Protein AF-A0A8C0U8F4-F1 (afdb_monomer)

InterPro domains:
  IPR001853 DSBA-like thioredoxin domain [PF01323] (27-187)
  IPR036249 Thioredoxin-like superfamily [SSF52833] (26-195)
  IPR051924 Glutathione S-transferase Kappa/NadH [PTHR42943] (27-196)

Solvent-accessible surface area (backbone atoms only — not comparable to full-atom values): 11577 Å² total; per-residue (Å²): 139,80,85,68,45,72,71,76,68,82,66,32,40,78,76,86,69,70,80,40,59,52,50,75,63,57,47,58,71,60,34,20,65,76,64,70,48,71,68,67,54,79,43,64,73,49,32,59,48,49,59,57,46,47,55,52,49,20,63,65,50,70,43,96,65,79,75,52,73,67,43,52,55,49,55,77,67,41,65,73,62,52,54,55,50,53,22,33,52,45,28,31,42,77,74,47,35,91,38,28,35,47,30,51,50,37,46,59,73,25,60,72,54,77,81,50,66,68,60,26,30,46,76,31,68,43,51,72,66,58,46,49,54,22,58,67,35,38,80,36,67,68,31,50,48,51,46,49,50,39,26,50,50,45,44,74,61,64,45,55,61,77,55,57,41,35,38,51,54,96,92,41,83,42,70,41,72,46,86,88,37,58,57,62,49,19,61,74,75,75,30,54,59,53,56,77,67,42,72,83,75,130

Organism: Cyanistes caeruleus (NCBI:txid156563)

Secondary structure (DSSP, 8-state):
-PPP-SSS-TTTBTT---TTEE-----HHHHHHHHT---GGGSHHHHHHHHHHHHHHHHHHT------HHHHHHHHH-HHHHHHHHHHHHHHHHH-GGGHHHHHHHHHHHTTS---HHHHHHHTT--HHHHHHHHHHTTSHHHHHHHHHHHHHHHHTT--SSSEEEEEETTEEEEEESGGGHHHHHHHTT--B--SS--S--

Foldseek 3Di:
DAFDDDDPPPQQWDPPPLVFKDDDQADQVLLCVVLVNDDLVVPVVSVVVVQVVVVVVCVQLVPPDDDDPVLVVVLSVPSPVSLLLSLLLLLCSVPPVVLNHQLVSLQVNPSSDDDDQQVSCVRSPHDPVSSVSSNVCSPPPVSVVSNVVRNVVCVVLPDNGDDWMWGQDPNDTDIDHDPVCVCVVCVVVVTHRCGSDRPPDD

pLDDT: mean 81.99, std 18.27, range [21.69, 98.06]

Mean predicted aligned error: 7.26 Å

Structure (mmCIF, N/CA/C/O backbone):
data_AF-A0A8C0U8F4-F1
#
_entry.id   AF-A0A8C0U8F4-F1
#
loop_
_atom_site.group_PDB
_atom_site.id
_atom_site.type_symbol
_atom_site.label_atom_id
_atom_site.label_alt_id
_atom_site.label_comp_id
_atom_site.label_asym_id
_atom_site.label_entity_id
_atom_site.label_seq_id
_atom_site.pdbx_PDB_ins_code
_atom_site.Cartn_x
_atom_site.Cartn_y
_atom_site.Cartn_z
_atom_site.occupancy
_atom_site.B_iso_or_equiv
_atom_site.auth_seq_id
_atom_site.auth_comp_id
_atom_site.auth_asym_id
_atom_site.auth_atom_id
_atom_site.pdbx_PDB_model_num
ATOM 1 N N . ALA A 1 1 ? -21.855 6.643 -0.878 1.00 22.86 1 ALA A N 1
ATOM 2 C CA . ALA A 1 1 ? -20.790 6.752 -1.890 1.00 22.86 1 ALA A CA 1
ATOM 3 C C . ALA A 1 1 ? -19.606 7.439 -1.222 1.00 22.86 1 ALA A C 1
ATOM 5 O O . ALA A 1 1 ? -19.628 8.650 -1.065 1.00 22.86 1 ALA A O 1
ATOM 6 N N . GLY A 1 2 ? -18.701 6.646 -0.644 1.00 21.69 2 GLY A N 1
ATOM 7 C CA . GLY A 1 2 ? -17.528 7.137 0.087 1.00 21.69 2 GLY A CA 1
ATOM 8 C C . GLY A 1 2 ? -16.338 7.359 -0.854 1.00 21.69 2 GLY A C 1
ATOM 9 O O . GLY A 1 2 ? -16.356 6.821 -1.961 1.00 21.69 2 GLY A O 1
ATOM 10 N N . PRO A 1 3 ? -15.356 8.172 -0.442 1.00 23.66 3 PRO A N 1
ATOM 11 C CA . PRO A 1 3 ? -14.292 8.665 -1.307 1.00 23.66 3 PRO A CA 1
ATOM 12 C C . PRO A 1 3 ? -13.256 7.596 -1.682 1.00 23.66 3 PRO A C 1
ATOM 14 O O . PRO A 1 3 ? -13.075 6.598 -0.988 1.00 23.66 3 PRO A O 1
ATOM 17 N N . ALA A 1 4 ? -12.608 7.837 -2.821 1.00 27.58 4 ALA A N 1
ATOM 18 C CA . ALA A 1 4 ? -11.640 6.984 -3.496 1.00 27.58 4 ALA A CA 1
ATOM 19 C C . ALA A 1 4 ? -10.184 7.398 -3.203 1.00 27.58 4 ALA A C 1
ATOM 21 O O . ALA A 1 4 ? -9.926 8.588 -3.035 1.00 27.58 4 ALA A O 1
ATOM 22 N N . ALA A 1 5 ? -9.270 6.407 -3.210 1.00 32.28 5 ALA A N 1
ATOM 23 C CA . ALA A 1 5 ? -7.847 6.414 -3.634 1.00 32.28 5 ALA A CA 1
ATOM 24 C C . ALA A 1 5 ? -6.961 5.528 -2.714 1.00 32.28 5 ALA A C 1
ATOM 26 O O . ALA A 1 5 ? -7.173 5.459 -1.516 1.00 32.28 5 ALA A O 1
ATOM 27 N N . ALA A 1 6 ? -5.954 4.774 -3.170 1.00 29.86 6 ALA A N 1
ATOM 28 C CA . ALA A 1 6 ? -4.878 5.183 -4.064 1.00 29.86 6 ALA A CA 1
ATOM 29 C C . ALA A 1 6 ? -4.324 4.028 -4.928 1.00 29.86 6 ALA A C 1
ATOM 31 O O . ALA A 1 6 ? -3.799 3.033 -4.431 1.00 29.86 6 ALA A O 1
ATOM 32 N N . SER A 1 7 ? -4.432 4.213 -6.241 1.00 35.06 7 SER A N 1
ATOM 33 C CA . SER A 1 7 ? -3.745 3.564 -7.370 1.00 35.06 7 SER A CA 1
ATOM 34 C C . SER A 1 7 ? -4.327 4.246 -8.623 1.00 35.06 7 SER A C 1
ATOM 36 O O . SER A 1 7 ? -5.487 4.650 -8.553 1.00 35.06 7 SER A O 1
ATOM 38 N N . PRO A 1 8 ? -3.594 4.435 -9.736 1.00 37.72 8 PRO A N 1
ATOM 39 C CA . PRO A 1 8 ? -3.977 5.354 -10.816 1.00 37.72 8 PRO A CA 1
ATOM 40 C C . PRO A 1 8 ? -5.164 4.875 -11.673 1.00 37.72 8 PRO A C 1
ATOM 42 O O . PRO A 1 8 ? -5.124 5.023 -12.879 1.00 37.72 8 PRO A O 1
ATOM 45 N N . SER A 1 9 ? -6.225 4.274 -11.127 1.00 41.09 9 SER A N 1
ATOM 46 C CA . SER A 1 9 ? -7.345 3.767 -11.932 1.00 41.09 9 SER A CA 1
ATOM 47 C C . SER A 1 9 ? -8.098 4.862 -12.693 1.00 41.09 9 SER A C 1
ATOM 49 O O . SER A 1 9 ? -8.757 4.559 -13.688 1.00 41.09 9 SER A O 1
ATOM 51 N N . GLU A 1 10 ? -7.992 6.125 -12.272 1.00 39.53 10 GLU A N 1
ATOM 52 C CA . GLU A 1 10 ? -8.496 7.252 -13.053 1.00 39.53 10 GLU A CA 1
ATOM 53 C C . GLU A 1 10 ? -7.625 7.468 -14.300 1.00 39.53 10 GLU A C 1
ATOM 55 O O . GLU A 1 10 ? -6.476 7.894 -14.229 1.00 39.53 10 GLU A O 1
ATOM 60 N N . GLY A 1 11 ? -8.183 7.139 -15.468 1.00 43.94 11 GLY A N 1
ATOM 61 C CA . GLY A 1 11 ? -7.547 7.350 -16.774 1.00 43.94 11 GLY A CA 1
ATOM 62 C C . GLY A 1 11 ? -6.915 6.111 -17.414 1.00 43.94 11 GLY A C 1
ATOM 63 O O . GLY A 1 11 ? -6.589 6.158 -18.598 1.00 43.94 11 GLY A O 1
ATOM 64 N N . LEU A 1 12 ? -6.798 4.988 -16.697 1.00 46.31 12 LEU A N 1
ATOM 65 C CA . LEU A 1 12 ? -6.269 3.729 -17.253 1.00 46.31 12 LEU A CA 1
ATOM 66 C C . LEU A 1 12 ? -7.224 3.015 -18.221 1.00 46.31 12 LEU A C 1
ATOM 68 O O . LEU A 1 12 ? -6.790 2.203 -19.044 1.00 46.31 12 LEU A O 1
ATOM 72 N N . PHE A 1 13 ? -8.513 3.329 -18.116 1.00 42.78 13 PHE A N 1
ATOM 73 C CA . PHE A 1 13 ? -9.601 2.711 -18.862 1.00 42.78 13 PHE A CA 1
ATOM 74 C C . PHE A 1 13 ? -10.381 3.775 -19.647 1.00 42.78 13 PHE A C 1
ATOM 76 O O . PHE A 1 13 ? -10.628 4.880 -19.153 1.00 42.78 13 PHE A O 1
ATOM 83 N N . LYS A 1 14 ? -10.748 3.473 -20.900 1.00 37.03 14 LYS A N 1
ATOM 84 C CA . LYS A 1 14 ? -11.483 4.396 -21.781 1.00 37.03 14 LYS A CA 1
ATOM 85 C C . LYS A 1 14 ? -12.997 4.211 -21.613 1.00 37.03 14 LYS A C 1
ATOM 87 O O . LYS A 1 14 ? -13.609 3.554 -22.443 1.00 37.03 14 LYS A O 1
ATOM 92 N N . GLY A 1 15 ? -13.597 4.896 -20.638 1.00 41.16 15 GLY A N 1
ATOM 93 C CA . GLY A 1 15 ? -15.057 4.850 -20.452 1.00 41.16 15 GLY A CA 1
ATOM 94 C C . GLY A 1 15 ? -15.560 5.134 -19.039 1.00 41.16 15 GLY A C 1
ATOM 95 O O . GLY A 1 15 ? -16.668 4.732 -18.724 1.00 41.16 15 GLY A O 1
ATOM 96 N N . SER A 1 16 ? -14.767 5.818 -18.204 1.00 38.00 16 SER A N 1
ATOM 97 C CA . SER A 1 16 ? -14.795 5.816 -16.734 1.00 38.00 16 SER A CA 1
ATOM 98 C C . SER A 1 16 ? -16.175 5.889 -16.053 1.00 38.00 16 SER A C 1
ATOM 100 O O . SER A 1 16 ? -16.534 6.880 -15.424 1.00 38.00 16 SER A O 1
ATOM 102 N N . SER A 1 17 ? -16.891 4.771 -16.033 1.00 36.28 17 SER A N 1
ATOM 103 C CA . SER A 1 17 ? -17.568 4.316 -14.832 1.00 36.28 17 SER A CA 1
ATOM 104 C C . SER A 1 17 ? -16.744 3.162 -14.275 1.00 36.28 17 SER A C 1
ATOM 106 O O . SER A 1 17 ? -17.101 2.000 -14.426 1.00 36.28 17 SER A O 1
ATOM 108 N N . ALA A 1 18 ? -15.669 3.472 -13.543 1.00 47.75 18 ALA A N 1
ATOM 109 C CA . ALA A 1 18 ? -15.050 2.533 -12.595 1.00 47.75 18 ALA A CA 1
ATOM 110 C C . ALA A 1 18 ? -15.999 2.225 -11.405 1.00 47.75 18 ALA A C 1
ATOM 112 O O . ALA A 1 18 ? -15.571 2.005 -10.271 1.00 47.75 18 ALA A O 1
ATOM 113 N N . ALA A 1 19 ? -17.311 2.262 -11.661 1.00 43.62 19 ALA A N 1
ATOM 114 C CA . ALA A 1 19 ? -18.405 1.984 -10.760 1.00 43.62 19 ALA A CA 1
ATOM 115 C C . ALA A 1 19 ? -18.405 0.479 -10.489 1.00 43.62 19 ALA A C 1
ATOM 117 O O . ALA A 1 19 ? -19.088 -0.291 -11.152 1.00 43.62 19 ALA A O 1
ATOM 118 N N . GLY A 1 20 ? -17.563 0.058 -9.550 1.00 52.22 20 GLY A N 1
ATOM 119 C CA . GLY A 1 20 ? -17.454 -1.344 -9.165 1.00 52.22 20 GLY A CA 1
ATOM 120 C C . GLY A 1 20 ? -16.094 -1.752 -8.619 1.00 52.22 20 GLY A C 1
ATOM 121 O O . GLY A 1 20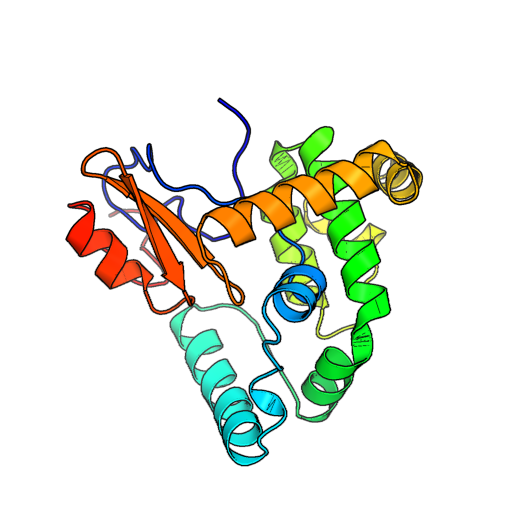 ? -16.002 -2.825 -8.040 1.00 52.22 20 GLY A O 1
ATOM 122 N N . CYS A 1 21 ? -15.045 -0.935 -8.746 1.00 55.31 21 CYS A N 1
ATOM 123 C CA . CYS A 1 21 ? -13.742 -1.269 -8.167 1.00 55.31 21 CYS A CA 1
ATOM 124 C C . CYS A 1 21 ? -13.569 -0.630 -6.785 1.00 55.31 21 CYS A C 1
ATOM 126 O O . CYS A 1 21 ? -13.477 0.590 -6.652 1.00 55.31 21 CYS A O 1
ATOM 128 N N . TRP A 1 22 ? -13.487 -1.461 -5.752 1.00 51.09 22 TRP A N 1
ATOM 129 C CA . TRP A 1 22 ? -13.121 -1.056 -4.404 1.00 51.09 22 TRP A CA 1
ATOM 130 C C . TRP A 1 22 ? -11.598 -0.936 -4.280 1.00 51.09 22 TRP A C 1
ATOM 132 O O . TRP A 1 22 ? -10.842 -1.835 -4.665 1.00 51.09 22 TRP A O 1
ATOM 142 N N . HIS A 1 23 ? -11.171 0.190 -3.710 1.00 61.84 23 HIS A N 1
ATOM 143 C CA . HIS A 1 23 ? -9.790 0.507 -3.361 1.00 61.84 23 HIS A CA 1
ATOM 144 C C . HIS A 1 23 ? -9.805 1.185 -1.985 1.00 61.84 23 HIS A C 1
ATOM 146 O O . HIS A 1 23 ? -9.925 2.406 -1.913 1.00 61.84 23 HIS A O 1
ATOM 152 N N . SER A 1 24 ? -9.741 0.424 -0.888 1.00 63.28 24 SER A N 1
ATOM 153 C CA . SER A 1 24 ? -9.598 1.033 0.443 1.00 63.28 24 SER A CA 1
ATOM 154 C C . SER A 1 24 ? -8.162 0.977 0.939 1.00 63.28 24 SER A C 1
ATOM 156 O O . SER A 1 24 ? -7.382 0.078 0.614 1.00 63.28 24 SER A O 1
ATOM 158 N N . ILE A 1 25 ? -7.849 1.929 1.812 1.00 82.81 25 ILE A N 1
ATOM 159 C CA . ILE A 1 25 ? -6.682 1.918 2.688 1.00 82.81 25 ILE A CA 1
ATOM 160 C C . ILE A 1 25 ? -6.660 0.590 3.452 1.00 82.81 25 ILE A C 1
ATOM 162 O O . ILE A 1 25 ? -7.652 0.222 4.066 1.00 82.81 25 ILE A O 1
ATOM 166 N N . ALA A 1 26 ? -5.540 -0.128 3.446 1.00 90.62 26 ALA A N 1
ATOM 167 C CA . ALA A 1 26 ? -5.372 -1.334 4.252 1.00 90.62 26 ALA A CA 1
ATOM 168 C C . ALA A 1 26 ? -3.922 -1.469 4.717 1.00 90.62 26 ALA A C 1
ATOM 170 O O . ALA A 1 26 ? -2.981 -1.148 3.988 1.00 90.62 26 ALA A O 1
ATOM 171 N N . PHE A 1 27 ? -3.722 -1.955 5.942 1.00 93.31 27 PHE A N 1
ATOM 172 C CA . PHE A 1 27 ? -2.387 -2.118 6.503 1.00 93.31 27 PHE A CA 1
ATOM 173 C C . PHE A 1 27 ? -1.808 -3.494 6.161 1.00 93.31 27 PHE A C 1
ATOM 175 O O . PHE A 1 27 ? -2.209 -4.507 6.736 1.00 93.31 27 PHE A O 1
ATOM 182 N N . LEU A 1 28 ? -0.802 -3.523 5.277 1.00 91.31 28 LEU A N 1
ATOM 183 C CA . LEU A 1 28 ? -0.124 -4.755 4.848 1.00 91.31 28 LEU A CA 1
ATOM 184 C C . LEU A 1 28 ? 0.378 -5.598 6.031 1.00 91.31 28 LEU A C 1
ATOM 186 O O . LEU A 1 28 ? 0.208 -6.813 6.023 1.00 91.31 28 LEU A O 1
ATOM 190 N N . GLY A 1 29 ? 0.933 -4.967 7.072 1.00 90.88 29 GLY A N 1
ATOM 191 C CA . GLY A 1 29 ? 1.375 -5.682 8.273 1.00 90.88 29 GLY A CA 1
ATOM 192 C C . GLY A 1 29 ? 0.238 -6.441 8.969 1.00 90.88 29 GLY A C 1
ATOM 193 O O . GLY A 1 29 ? 0.437 -7.571 9.408 1.00 90.88 29 GLY A O 1
ATOM 194 N N . GLY A 1 30 ? -0.966 -5.861 9.007 1.00 92.75 30 GLY A N 1
ATOM 195 C CA . GLY A 1 30 ? -2.164 -6.512 9.544 1.00 92.75 30 GLY A CA 1
ATOM 196 C C . GLY A 1 30 ? -2.654 -7.663 8.663 1.00 92.75 30 GLY A C 1
ATOM 197 O O . GLY A 1 30 ? -2.980 -8.726 9.184 1.00 92.75 30 GLY A O 1
ATOM 198 N N . ILE A 1 31 ? -2.632 -7.494 7.336 1.00 94.44 31 ILE A N 1
ATOM 199 C CA . ILE A 1 31 ? -2.994 -8.561 6.385 1.00 94.44 31 ILE A CA 1
ATOM 200 C C . ILE A 1 31 ? -2.056 -9.762 6.537 1.00 94.44 31 ILE A C 1
ATOM 202 O O . ILE A 1 31 ? -2.508 -10.898 6.667 1.00 94.44 31 ILE A O 1
ATOM 206 N N . MET A 1 32 ? -0.744 -9.521 6.551 1.00 93.25 32 MET A N 1
ATOM 207 C CA . MET A 1 32 ? 0.265 -10.578 6.660 1.00 93.25 32 MET A CA 1
ATOM 208 C C . MET A 1 32 ? 0.176 -11.325 7.989 1.00 93.25 32 MET A C 1
ATOM 210 O O . MET A 1 32 ? 0.268 -12.550 8.009 1.00 93.25 32 MET A O 1
ATOM 214 N N . GLN A 1 33 ? -0.066 -10.604 9.089 1.00 93.75 33 GLN A N 1
ATOM 215 C CA . GLN A 1 33 ? -0.271 -11.214 10.401 1.00 93.75 33 GLN A CA 1
ATOM 216 C C . GLN A 1 33 ? -1.478 -12.162 10.406 1.00 93.75 33 GLN A C 1
ATOM 218 O O . GLN A 1 33 ? -1.367 -13.276 10.906 1.00 93.75 33 GLN A O 1
ATOM 223 N N . GLN A 1 34 ? -2.614 -11.732 9.850 1.00 96.62 34 GLN A N 1
ATOM 224 C CA . GLN A 1 34 ? -3.859 -12.510 9.867 1.00 96.62 34 GLN A CA 1
ATOM 225 C C . GLN A 1 34 ? -3.841 -13.700 8.899 1.00 96.62 34 GLN A C 1
ATOM 227 O O . GLN A 1 34 ? -4.459 -14.724 9.162 1.00 96.62 34 GLN A O 1
ATOM 232 N N . THR A 1 35 ? -3.122 -13.582 7.782 1.00 96.31 35 THR A N 1
ATOM 233 C CA . THR A 1 35 ? -3.066 -14.621 6.735 1.00 96.31 35 THR A CA 1
ATOM 234 C C . THR A 1 35 ? -1.890 -15.583 6.897 1.00 96.31 35 THR A C 1
ATOM 236 O O . THR A 1 35 ? -1.801 -16.574 6.177 1.00 96.31 35 THR A O 1
ATOM 239 N N . GLY A 1 36 ? -0.948 -15.286 7.798 1.00 94.69 36 GLY A N 1
ATOM 240 C CA . GLY A 1 36 ? 0.318 -16.013 7.917 1.00 94.69 36 GLY A CA 1
ATOM 241 C C . GLY A 1 36 ? 1.286 -15.772 6.751 1.00 94.69 36 GLY A C 1
ATOM 242 O O . GLY A 1 36 ? 2.317 -16.446 6.662 1.00 94.69 36 GLY A O 1
ATOM 243 N N . ASN A 1 37 ? 0.979 -14.826 5.853 1.00 93.44 37 ASN A N 1
ATOM 244 C CA . ASN A 1 37 ? 1.837 -14.507 4.721 1.00 93.44 37 ASN A CA 1
ATOM 245 C C . ASN A 1 37 ? 3.163 -13.881 5.190 1.00 93.44 37 ASN A C 1
ATOM 247 O O . ASN A 1 37 ? 3.222 -13.131 6.165 1.00 93.44 37 ASN A O 1
ATOM 251 N N . LYS A 1 38 ? 4.246 -14.170 4.468 1.00 89.88 38 LYS A N 1
ATOM 252 C CA . LYS A 1 38 ? 5.598 -13.672 4.755 1.00 89.88 38 LYS A CA 1
ATOM 253 C C . LYS A 1 38 ? 6.107 -12.829 3.589 1.00 89.88 38 LYS A C 1
ATOM 255 O O . LYS A 1 38 ? 5.722 -13.088 2.448 1.00 89.88 38 LYS A O 1
ATOM 260 N N . PRO A 1 39 ? 6.994 -11.844 3.830 1.00 88.31 39 PRO A N 1
ATOM 261 C CA . PRO A 1 39 ? 7.530 -11.041 2.743 1.00 88.31 39 PRO A CA 1
ATOM 262 C C . PRO A 1 39 ? 8.228 -11.951 1.719 1.00 88.31 39 PRO A C 1
ATOM 264 O O . PRO A 1 39 ? 9.041 -12.789 2.120 1.00 88.31 39 PRO A O 1
ATOM 267 N N . PRO A 1 40 ? 7.978 -11.798 0.406 1.00 89.81 40 PRO A N 1
ATOM 268 C CA . PRO A 1 40 ? 8.597 -12.649 -0.615 1.00 89.81 40 PRO A CA 1
ATOM 269 C C . PRO A 1 40 ? 10.129 -12.565 -0.597 1.00 89.81 40 PRO A C 1
ATOM 271 O O . PRO A 1 40 ? 10.804 -13.543 -0.913 1.00 89.81 40 PRO A O 1
ATOM 274 N N . ALA A 1 41 ? 10.663 -11.421 -0.163 1.00 87.69 41 ALA A N 1
ATOM 275 C CA . ALA A 1 41 ? 12.084 -11.147 0.011 1.00 87.69 41 ALA A CA 1
ATOM 276 C C . ALA A 1 41 ? 12.795 -12.049 1.034 1.00 87.69 41 ALA A C 1
ATOM 278 O O . ALA A 1 41 ? 14.018 -12.151 0.991 1.00 87.69 41 ALA A O 1
ATOM 279 N N . MET A 1 42 ? 12.052 -12.722 1.923 1.00 88.88 42 MET A N 1
ATOM 280 C CA . MET A 1 42 ? 12.616 -13.694 2.868 1.00 88.88 42 MET A CA 1
ATOM 281 C C . MET A 1 42 ? 13.314 -14.861 2.156 1.00 88.88 42 MET A C 1
ATOM 283 O O . MET A 1 42 ? 14.184 -15.499 2.740 1.00 88.88 42 MET A O 1
ATOM 287 N N . LEU A 1 43 ? 12.947 -15.147 0.900 1.00 92.81 43 LEU A N 1
ATOM 288 C CA . LEU A 1 43 ? 13.696 -16.049 0.032 1.00 92.81 43 LEU A CA 1
ATOM 289 C C . LEU A 1 43 ? 14.726 -15.226 -0.768 1.00 92.81 43 LEU A C 1
ATOM 291 O O . LEU A 1 43 ? 14.311 -14.464 -1.648 1.00 92.81 43 LEU A O 1
ATOM 295 N N . PRO A 1 44 ? 16.048 -15.401 -0.558 1.00 91.00 44 PRO A N 1
ATOM 296 C CA . PRO A 1 44 ? 17.066 -14.526 -1.150 1.00 91.00 44 PRO A CA 1
ATOM 297 C C . PRO A 1 44 ? 16.961 -14.376 -2.672 1.00 91.00 44 PRO A C 1
ATOM 299 O O . PRO A 1 44 ? 17.024 -13.266 -3.193 1.00 91.00 44 PRO A O 1
ATOM 302 N N . LYS A 1 45 ? 16.683 -15.470 -3.395 1.00 95.06 45 LYS A N 1
ATOM 303 C CA . LYS A 1 45 ? 16.503 -15.432 -4.856 1.00 95.06 45 LYS A CA 1
ATOM 304 C C . LYS A 1 45 ? 15.285 -14.632 -5.315 1.00 95.06 45 LYS A C 1
ATOM 306 O O . LYS A 1 45 ? 15.349 -13.994 -6.363 1.00 95.06 45 LYS A O 1
ATOM 311 N N . ARG A 1 46 ? 14.203 -14.603 -4.529 1.00 93.62 46 ARG A N 1
ATOM 312 C CA . ARG A 1 46 ? 13.071 -13.700 -4.793 1.00 93.62 46 ARG A CA 1
ATOM 313 C C . ARG A 1 46 ? 13.451 -12.251 -4.502 1.00 93.62 46 ARG A C 1
ATOM 315 O O . ARG A 1 46 ? 13.105 -11.391 -5.300 1.00 93.62 46 ARG A O 1
ATOM 322 N N . GLY A 1 47 ? 14.213 -11.983 -3.440 1.00 90.25 47 GLY A N 1
ATOM 323 C CA . GLY A 1 47 ? 14.743 -10.644 -3.153 1.00 90.25 47 GLY A CA 1
ATOM 324 C C . GLY A 1 47 ? 15.628 -10.092 -4.280 1.00 90.25 47 GLY A C 1
ATOM 325 O O . GLY A 1 47 ? 15.392 -8.987 -4.766 1.00 90.25 47 GLY A O 1
ATOM 326 N N . GLU A 1 48 ? 16.589 -10.887 -4.766 1.00 91.19 48 GLU A N 1
ATOM 327 C CA . GLU A 1 48 ? 17.439 -10.537 -5.920 1.00 91.19 48 GLU A CA 1
ATOM 328 C C . GLU A 1 48 ? 16.608 -10.221 -7.175 1.00 91.19 48 GLU A C 1
ATOM 330 O O . GLU A 1 48 ? 16.901 -9.266 -7.900 1.00 91.19 48 GLU A O 1
ATOM 335 N N . TYR A 1 49 ? 15.572 -11.025 -7.441 1.00 94.38 49 TYR A N 1
ATOM 336 C CA . TYR A 1 49 ? 14.654 -10.793 -8.551 1.00 94.38 49 TYR A CA 1
ATOM 337 C C . TYR A 1 49 ? 13.891 -9.476 -8.377 1.00 94.38 49 TYR A C 1
ATOM 339 O O . TYR A 1 49 ? 13.894 -8.660 -9.295 1.00 94.38 49 TYR A O 1
ATOM 347 N N . MET A 1 50 ? 13.302 -9.231 -7.201 1.00 91.12 50 MET A N 1
ATOM 348 C CA . MET A 1 50 ? 12.510 -8.028 -6.920 1.00 91.12 50 MET A CA 1
ATOM 349 C C . MET A 1 50 ? 13.308 -6.741 -7.148 1.00 91.12 50 MET A C 1
ATOM 351 O O . MET A 1 50 ? 12.794 -5.808 -7.755 1.00 91.12 50 MET A O 1
ATOM 355 N N . LEU A 1 51 ? 14.579 -6.695 -6.740 1.00 88.88 51 LEU A N 1
ATOM 356 C CA . LEU A 1 51 ? 15.442 -5.531 -6.978 1.00 88.88 51 LEU A CA 1
ATOM 357 C C . LEU A 1 51 ? 15.665 -5.254 -8.473 1.00 88.88 51 LEU A C 1
ATOM 359 O O . LEU A 1 51 ? 15.690 -4.097 -8.897 1.00 88.88 51 LEU A O 1
ATOM 363 N N . LYS A 1 52 ? 15.819 -6.304 -9.290 1.00 92.31 52 LYS A N 1
ATOM 364 C CA . LYS A 1 52 ? 15.928 -6.169 -10.753 1.00 92.31 52 LYS A CA 1
ATOM 365 C C . LYS A 1 52 ? 14.596 -5.743 -11.359 1.00 92.31 52 LYS A C 1
ATOM 367 O O . LYS A 1 52 ? 14.568 -4.892 -12.245 1.00 92.31 52 LYS A O 1
ATOM 372 N N . ASP A 1 53 ? 13.508 -6.330 -10.879 1.00 92.94 53 ASP A N 1
ATOM 373 C CA . ASP A 1 53 ? 12.185 -6.136 -11.448 1.00 92.94 53 ASP A CA 1
ATOM 374 C C . ASP A 1 53 ? 11.613 -4.753 -11.140 1.00 92.94 53 ASP A C 1
ATOM 376 O O . ASP A 1 53 ? 11.066 -4.107 -12.026 1.00 92.94 53 ASP A O 1
ATOM 380 N N . MET A 1 54 ? 11.865 -4.209 -9.948 1.00 88.81 54 MET A N 1
ATOM 381 C CA . MET A 1 54 ? 11.470 -2.835 -9.627 1.00 88.81 54 MET A CA 1
ATOM 382 C C . MET A 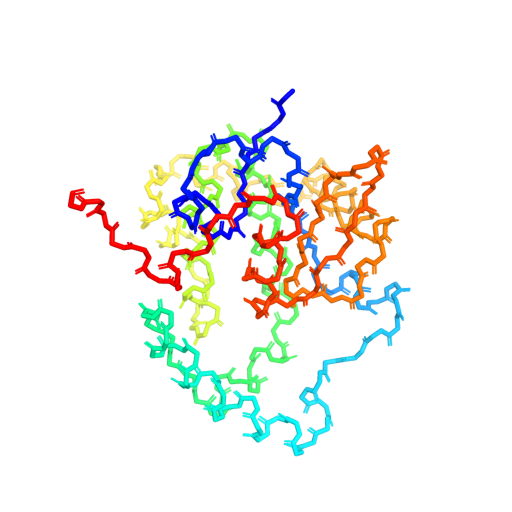1 54 ? 12.094 -1.804 -10.566 1.00 88.81 54 MET A C 1
ATOM 384 O O . MET A 1 54 ? 11.424 -0.837 -10.909 1.00 88.81 54 MET A O 1
ATOM 388 N N . LYS A 1 55 ? 13.321 -2.021 -11.063 1.00 90.25 55 LYS A N 1
ATOM 389 C CA . LYS A 1 55 ? 13.925 -1.141 -12.084 1.00 90.25 55 LYS A CA 1
ATOM 390 C C . LYS A 1 55 ? 13.171 -1.206 -13.414 1.00 90.25 55 LYS A C 1
ATOM 392 O O . LYS A 1 55 ? 12.982 -0.182 -14.067 1.00 90.25 55 LYS A O 1
ATOM 397 N N . ARG A 1 56 ? 12.731 -2.403 -13.818 1.00 93.81 56 ARG A N 1
ATOM 398 C CA . ARG A 1 56 ? 11.919 -2.592 -15.032 1.00 93.81 56 ARG A CA 1
ATOM 399 C C . ARG A 1 56 ? 10.560 -1.925 -14.874 1.00 93.81 56 ARG A C 1
ATOM 401 O O . ARG A 1 56 ? 10.153 -1.181 -15.758 1.00 93.81 56 ARG A O 1
ATOM 408 N N . MET A 1 57 ? 9.910 -2.140 -13.733 1.00 91.44 57 MET A N 1
ATOM 409 C CA . MET A 1 57 ? 8.590 -1.592 -13.425 1.00 91.44 57 MET A CA 1
ATOM 410 C C . MET A 1 57 ? 8.623 -0.069 -13.288 1.00 91.44 57 MET A C 1
ATOM 412 O O . MET A 1 57 ? 7.761 0.594 -13.851 1.00 91.44 57 MET A O 1
ATOM 416 N N . ALA A 1 58 ? 9.645 0.502 -12.643 1.00 89.12 58 ALA A N 1
ATOM 417 C CA . ALA A 1 58 ? 9.849 1.950 -12.579 1.00 89.12 58 ALA A CA 1
ATOM 418 C C . ALA A 1 58 ? 9.934 2.568 -13.984 1.00 89.12 58 ALA A C 1
ATOM 420 O O . ALA A 1 58 ? 9.249 3.547 -14.270 1.00 89.12 58 ALA A O 1
ATOM 421 N N . LYS A 1 59 ? 10.699 1.945 -14.895 1.00 91.69 59 LYS A N 1
ATOM 422 C CA . LYS A 1 59 ? 10.785 2.376 -16.298 1.00 91.69 59 LYS A CA 1
ATOM 423 C C . LYS A 1 59 ? 9.460 2.196 -17.048 1.00 91.69 59 LYS A C 1
ATOM 425 O O . LYS A 1 59 ? 9.059 3.095 -17.778 1.00 91.69 59 LYS A O 1
ATOM 430 N N . TYR A 1 60 ? 8.795 1.052 -16.886 1.00 91.88 60 TYR A N 1
ATOM 431 C CA . TYR A 1 60 ? 7.557 0.718 -17.596 1.00 91.88 60 TYR A CA 1
ATOM 432 C C . TYR A 1 60 ? 6.385 1.625 -17.193 1.0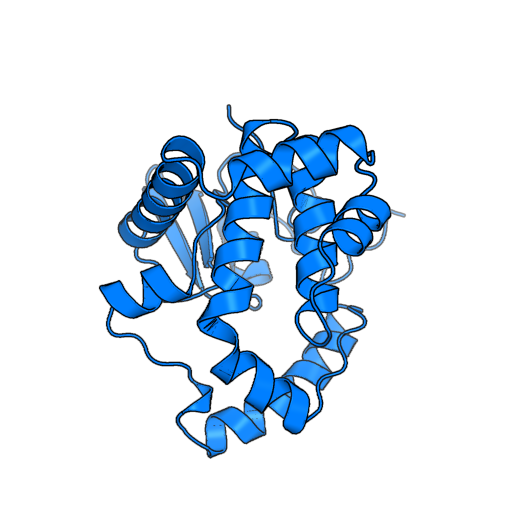0 91.88 60 TYR A C 1
ATOM 434 O O . TYR A 1 60 ? 5.678 2.129 -18.060 1.00 91.88 60 TYR A O 1
ATOM 442 N N . TYR A 1 61 ? 6.227 1.892 -15.894 1.00 88.56 61 TYR A N 1
ATOM 443 C CA . TYR A 1 61 ? 5.193 2.781 -15.352 1.00 88.56 61 TYR A CA 1
ATOM 444 C C . TYR A 1 61 ? 5.608 4.259 -15.293 1.00 88.56 61 TYR A C 1
ATOM 446 O O . TYR A 1 61 ? 4.816 5.087 -14.859 1.00 88.56 61 TYR A O 1
ATOM 454 N N . GLN A 1 62 ? 6.839 4.596 -15.695 1.00 89.75 62 GLN A N 1
ATOM 455 C CA . GLN A 1 62 ? 7.412 5.946 -15.590 1.00 89.75 62 GLN A CA 1
ATOM 456 C C . GLN A 1 62 ? 7.308 6.546 -14.174 1.00 89.75 62 GLN A C 1
ATOM 458 O O . GLN A 1 62 ? 7.120 7.748 -13.994 1.00 89.75 62 GLN A O 1
ATOM 463 N N . VAL A 1 63 ? 7.448 5.705 -13.146 1.00 85.19 63 VAL A N 1
ATOM 464 C CA . VAL A 1 63 ? 7.453 6.139 -11.742 1.00 85.19 63 VAL A CA 1
ATOM 465 C C . VAL A 1 63 ? 8.910 6.288 -11.294 1.00 85.19 63 VAL A C 1
ATOM 467 O O . VAL A 1 63 ? 9.669 5.328 -11.446 1.00 85.19 63 VAL A O 1
ATOM 470 N N . PRO A 1 64 ? 9.329 7.431 -10.713 1.00 83.12 64 PRO A N 1
ATOM 471 C CA . PRO A 1 64 ? 10.734 7.713 -10.390 1.00 83.12 64 PRO A CA 1
ATOM 472 C C . PRO A 1 64 ? 11.251 6.977 -9.134 1.00 83.12 64 PRO A C 1
ATOM 474 O O . PRO A 1 64 ? 11.905 7.552 -8.265 1.00 83.12 64 PRO A O 1
ATOM 477 N N . VAL A 1 65 ? 10.973 5.677 -9.029 1.00 77.44 65 VAL A N 1
ATOM 478 C CA . VAL A 1 65 ? 11.423 4.794 -7.948 1.00 77.44 65 VAL A CA 1
ATOM 479 C C . VAL A 1 65 ? 12.850 4.322 -8.217 1.00 77.44 65 VAL A C 1
ATOM 481 O O . VAL A 1 65 ? 13.120 3.635 -9.202 1.00 77.44 65 VAL A O 1
ATOM 484 N N . HIS A 1 66 ? 13.752 4.635 -7.289 1.00 76.00 66 HIS A N 1
ATOM 485 C CA . HIS A 1 66 ? 15.122 4.130 -7.264 1.00 76.00 66 HIS A CA 1
ATOM 486 C C . HIS A 1 66 ? 15.324 3.368 -5.961 1.00 76.00 66 HIS A C 1
ATOM 488 O O . HIS A 1 66 ? 15.180 3.946 -4.890 1.00 76.00 66 HIS A O 1
ATOM 494 N N . MET A 1 67 ? 15.626 2.071 -6.048 1.00 77.62 67 MET A N 1
ATOM 495 C CA . MET A 1 67 ? 15.805 1.234 -4.863 1.00 77.62 67 MET A CA 1
ATOM 496 C C . MET A 1 67 ? 17.168 0.561 -4.868 1.00 77.62 67 MET A C 1
ATOM 498 O O . MET A 1 67 ? 17.465 -0.256 -5.748 1.00 77.62 67 MET A O 1
ATOM 502 N N . SER A 1 68 ? 17.994 0.922 -3.887 1.00 79.38 68 SER A N 1
ATOM 503 C CA . SER A 1 68 ? 19.233 0.212 -3.587 1.00 79.38 68 SER A CA 1
ATOM 504 C C . SER A 1 68 ? 18.956 -1.047 -2.751 1.00 79.38 68 SER A C 1
ATOM 506 O O . SER A 1 68 ? 17.848 -1.255 -2.247 1.00 79.38 68 SER A O 1
ATOM 508 N N . ALA A 1 69 ? 19.962 -1.913 -2.606 1.00 78.06 69 ALA A N 1
ATOM 509 C CA . ALA A 1 69 ? 19.863 -3.069 -1.715 1.00 78.06 69 ALA A CA 1
ATOM 510 C C . ALA A 1 69 ? 19.691 -2.639 -0.244 1.00 78.06 69 ALA A C 1
ATOM 512 O O . ALA A 1 69 ? 18.894 -3.242 0.475 1.00 78.06 69 ALA A O 1
ATOM 513 N N . ASP A 1 70 ? 20.371 -1.566 0.168 1.00 80.06 70 ASP A N 1
ATOM 514 C CA . ASP A 1 70 ? 20.299 -1.027 1.529 1.00 80.06 70 ASP A CA 1
ATOM 515 C C . ASP A 1 70 ? 18.916 -0.434 1.826 1.00 80.06 70 ASP A C 1
ATOM 517 O O . ASP A 1 70 ? 18.345 -0.683 2.891 1.00 80.06 70 ASP A O 1
ATOM 521 N N . ASP A 1 71 ? 18.321 0.272 0.858 1.00 75.25 71 ASP A N 1
ATOM 522 C CA . ASP A 1 71 ? 16.944 0.769 0.973 1.00 75.25 71 ASP A CA 1
ATOM 523 C C . ASP A 1 71 ? 15.958 -0.375 1.158 1.00 75.25 71 ASP A C 1
ATOM 525 O O . ASP A 1 71 ? 15.093 -0.321 2.031 1.00 75.25 71 ASP A O 1
ATOM 529 N N . PHE A 1 72 ? 16.113 -1.437 0.370 1.00 75.12 72 PHE A N 1
ATOM 530 C CA . PHE A 1 72 ? 15.247 -2.603 0.444 1.00 75.12 72 PHE A CA 1
ATOM 531 C C . PHE A 1 72 ? 15.336 -3.298 1.807 1.00 75.12 72 PHE A C 1
ATOM 533 O O . PHE A 1 72 ? 14.303 -3.604 2.400 1.00 75.12 72 PHE A O 1
ATOM 540 N N . GLN A 1 73 ? 16.542 -3.477 2.358 1.00 74.62 73 GLN A N 1
ATOM 541 C CA . GLN A 1 73 ? 16.724 -4.032 3.705 1.00 74.62 73 GLN A CA 1
ATOM 542 C C . GLN A 1 73 ? 16.102 -3.141 4.783 1.00 74.62 73 GLN A C 1
ATOM 544 O O . GLN A 1 73 ? 15.399 -3.631 5.670 1.00 74.62 73 GLN A O 1
ATOM 549 N N . ARG A 1 74 ? 16.284 -1.821 4.680 1.00 74.31 74 ARG A N 1
ATOM 550 C CA . ARG A 1 74 ? 15.663 -0.868 5.602 1.00 74.31 74 ARG A CA 1
ATOM 551 C C . ARG A 1 74 ? 14.138 -0.943 5.542 1.00 74.31 74 ARG A C 1
ATOM 553 O O . ARG A 1 74 ? 13.508 -0.992 6.592 1.00 74.31 74 ARG A O 1
ATOM 560 N N . ILE A 1 75 ? 13.540 -1.007 4.354 1.00 72.75 75 ILE A N 1
ATOM 561 C CA . ILE A 1 75 ? 12.080 -1.109 4.176 1.00 72.75 75 ILE A CA 1
ATOM 562 C C . ILE A 1 75 ? 11.526 -2.406 4.765 1.00 72.75 75 ILE A C 1
ATOM 564 O O . ILE A 1 75 ? 10.488 -2.386 5.424 1.00 72.75 75 ILE A O 1
ATOM 568 N N . LEU A 1 76 ? 12.229 -3.527 4.588 1.00 69.50 76 LEU A N 1
ATOM 569 C CA . LEU A 1 76 ? 11.844 -4.793 5.216 1.00 69.50 76 LEU A CA 1
ATOM 570 C C . LEU A 1 76 ? 11.860 -4.706 6.755 1.00 69.50 76 LEU A C 1
ATOM 572 O O . LEU A 1 76 ? 11.101 -5.417 7.412 1.00 69.50 76 LEU A O 1
ATOM 576 N N . GLY A 1 77 ? 12.675 -3.812 7.329 1.00 63.62 77 GLY A N 1
ATOM 577 C CA . GLY A 1 77 ? 12.772 -3.565 8.770 1.00 63.62 77 GLY A CA 1
ATOM 578 C C . GLY A 1 77 ? 11.879 -2.446 9.341 1.00 63.62 77 GLY A C 1
ATOM 579 O O . GLY A 1 77 ? 11.694 -2.393 10.557 1.00 63.62 77 GLY A O 1
ATOM 580 N N . THR A 1 78 ? 11.294 -1.547 8.536 1.00 61.72 78 THR A N 1
ATOM 581 C CA . THR A 1 78 ? 10.628 -0.302 9.006 1.00 61.72 78 THR A CA 1
ATOM 582 C C . THR A 1 78 ? 9.155 -0.450 9.418 1.00 61.72 78 THR A C 1
ATOM 584 O O . THR A 1 78 ? 8.361 0.491 9.300 1.00 61.72 78 THR A O 1
ATOM 587 N N . SER A 1 79 ? 8.771 -1.589 10.001 1.00 58.75 79 SER A N 1
ATOM 588 C CA . SER A 1 79 ? 7.382 -1.875 10.408 1.00 58.75 79 SER A CA 1
ATOM 589 C C . SER A 1 79 ? 6.732 -0.750 11.238 1.00 58.75 79 SER A C 1
ATOM 591 O O . SER A 1 79 ? 5.580 -0.389 10.992 1.00 58.75 79 SER A O 1
ATOM 593 N N . LYS A 1 80 ? 7.484 -0.110 12.147 1.00 60.31 80 LYS A N 1
ATOM 594 C CA . LYS A 1 80 ? 6.994 0.996 12.993 1.00 60.31 80 LYS A CA 1
ATOM 595 C C . LYS A 1 80 ? 6.687 2.286 12.221 1.00 60.31 80 LYS A C 1
ATOM 597 O O . LYS A 1 80 ? 5.684 2.932 12.517 1.00 60.31 80 LYS A O 1
ATOM 602 N N . ASN A 1 81 ? 7.493 2.646 11.221 1.00 72.44 81 ASN A N 1
ATOM 603 C CA . ASN A 1 81 ? 7.290 3.887 10.462 1.00 72.44 81 ASN A CA 1
ATOM 604 C C . ASN A 1 81 ? 6.090 3.766 9.511 1.00 72.44 81 ASN A C 1
ATOM 606 O O . ASN A 1 81 ? 5.355 4.733 9.312 1.00 72.44 81 ASN A O 1
ATOM 610 N N . SER A 1 82 ? 5.844 2.559 8.991 1.00 81.38 82 SER A N 1
ATOM 611 C CA . SER A 1 82 ? 4.705 2.292 8.107 1.00 81.38 82 SER A CA 1
ATOM 612 C C . SER A 1 82 ? 3.350 2.413 8.817 1.00 81.38 82 SER A C 1
ATOM 614 O O . SER A 1 82 ? 2.422 2.984 8.256 1.00 81.38 82 SER A O 1
ATOM 616 N N . LEU A 1 83 ? 3.224 1.961 10.072 1.00 88.19 83 LEU A N 1
ATOM 617 C CA . LEU A 1 83 ? 1.956 2.037 10.808 1.00 88.19 83 LEU A CA 1
ATOM 618 C C . LEU A 1 83 ? 1.523 3.487 11.069 1.00 88.19 83 LEU A C 1
ATOM 620 O O . LEU A 1 83 ? 0.352 3.824 10.900 1.00 88.19 83 LEU A O 1
ATOM 624 N N . THR A 1 84 ? 2.458 4.347 11.474 1.00 89.44 84 THR A N 1
ATOM 625 C CA . THR A 1 84 ? 2.176 5.770 11.710 1.00 89.44 84 THR A CA 1
ATOM 626 C C . THR A 1 84 ? 1.822 6.485 10.405 1.00 89.44 84 THR A C 1
ATOM 628 O O . THR A 1 84 ? 0.865 7.254 10.386 1.00 89.44 84 THR A O 1
ATOM 631 N N . ALA A 1 85 ? 2.515 6.171 9.302 1.00 89.25 85 ALA A N 1
ATOM 632 C CA . ALA A 1 85 ? 2.173 6.672 7.968 1.00 89.25 85 ALA A CA 1
ATOM 633 C C . ALA A 1 85 ? 0.755 6.260 7.547 1.00 89.25 85 ALA A C 1
ATOM 635 O O . ALA A 1 85 ? -0.049 7.109 7.174 1.00 89.25 85 ALA A O 1
ATOM 636 N N . MET A 1 86 ? 0.398 4.982 7.705 1.00 92.06 86 MET A N 1
ATOM 637 C CA . MET A 1 86 ? -0.943 4.496 7.368 1.00 92.06 86 MET A CA 1
ATOM 638 C C . MET A 1 86 ? -2.034 5.133 8.231 1.00 92.06 86 MET A C 1
ATOM 640 O O . MET A 1 86 ? -3.112 5.432 7.725 1.00 92.06 86 MET A O 1
ATOM 644 N N . ARG A 1 87 ? -1.767 5.399 9.515 1.00 94.62 87 ARG A N 1
ATOM 645 C CA . ARG A 1 87 ? -2.697 6.138 10.387 1.00 94.62 87 ARG A CA 1
ATOM 646 C C . ARG A 1 87 ? -2.856 7.593 9.959 1.00 94.62 87 ARG A C 1
ATOM 648 O O . ARG A 1 87 ? -3.970 8.097 9.988 1.00 94.62 87 ARG A O 1
ATOM 655 N N . PHE A 1 88 ? -1.783 8.249 9.530 1.00 94.50 88 PHE A N 1
ATOM 656 C CA . PHE A 1 88 ? -1.851 9.610 9.001 1.00 94.50 88 PHE A CA 1
ATOM 657 C C . PHE A 1 88 ? -2.652 9.685 7.693 1.00 94.50 88 PHE A C 1
ATOM 659 O O . PHE A 1 88 ? -3.518 10.547 7.547 1.00 94.50 88 PHE A O 1
ATOM 666 N N . ILE A 1 89 ? -2.432 8.734 6.781 1.00 93.31 89 ILE A N 1
ATOM 667 C CA . ILE A 1 89 ? -3.229 8.584 5.555 1.00 93.31 89 ILE A CA 1
ATOM 668 C C . ILE A 1 89 ? -4.703 8.329 5.905 1.00 93.31 89 ILE A C 1
ATOM 670 O O . ILE A 1 89 ? -5.580 8.982 5.355 1.00 93.31 89 ILE A O 1
ATOM 674 N N . THR A 1 90 ? -4.979 7.460 6.884 1.00 94.94 90 THR A N 1
ATOM 675 C CA . THR A 1 90 ? -6.347 7.177 7.362 1.00 94.94 90 THR A CA 1
ATOM 676 C C . THR A 1 90 ? -7.015 8.418 7.957 1.00 94.94 90 THR A C 1
ATOM 678 O O . THR A 1 90 ? -8.159 8.716 7.637 1.00 94.94 90 THR A O 1
ATOM 681 N N . ALA A 1 91 ? -6.310 9.175 8.803 1.00 96.19 91 ALA A N 1
ATOM 682 C CA . ALA A 1 91 ? -6.826 10.422 9.366 1.00 96.19 91 ALA A CA 1
ATOM 683 C C . ALA A 1 91 ? -7.137 11.452 8.270 1.00 96.19 91 ALA A C 1
ATOM 685 O O . ALA A 1 91 ? -8.146 12.156 8.347 1.00 96.19 91 ALA A O 1
ATOM 686 N N . THR A 1 92 ? -6.292 11.511 7.238 1.00 94.50 92 THR A N 1
ATOM 687 C CA . THR A 1 92 ? -6.506 12.383 6.081 1.00 94.50 92 THR A CA 1
ATOM 688 C C . THR A 1 92 ? -7.716 11.933 5.270 1.00 94.50 92 THR A C 1
ATOM 690 O O . THR A 1 92 ? -8.557 12.767 4.984 1.00 94.50 92 THR A O 1
ATOM 693 N N . ASP A 1 93 ? -7.882 10.644 4.977 1.00 93.44 93 ASP A N 1
ATOM 694 C CA . ASP A 1 93 ? -9.081 10.117 4.301 1.00 93.44 93 ASP A CA 1
ATOM 695 C C . ASP A 1 93 ? -10.374 10.458 5.053 1.00 93.44 93 ASP A C 1
ATOM 697 O O . ASP A 1 93 ? -11.341 10.952 4.480 1.00 93.44 93 ASP A O 1
ATOM 701 N N . MET A 1 94 ? -10.360 10.292 6.375 1.00 93.00 94 MET A N 1
ATOM 702 C CA . MET A 1 94 ? -11.519 10.585 7.218 1.00 93.00 94 MET A CA 1
ATOM 703 C C . MET A 1 94 ? -11.922 12.066 7.230 1.00 93.00 94 MET A C 1
ATOM 705 O O . MET A 1 94 ? -13.068 12.372 7.553 1.00 93.00 94 MET A O 1
ATOM 709 N N . THR A 1 95 ? -10.994 12.989 6.963 1.00 94.81 95 THR A N 1
ATOM 710 C CA . THR A 1 95 ? -11.211 14.433 7.179 1.00 94.81 95 THR A CA 1
ATOM 711 C C . THR A 1 95 ? -11.106 15.276 5.916 1.00 94.81 95 THR A C 1
ATOM 713 O O . THR A 1 95 ? -11.812 16.270 5.791 1.00 94.81 95 THR A O 1
ATOM 716 N N . ASN A 1 96 ? -10.223 14.896 5.000 1.00 93.75 96 ASN A N 1
ATOM 717 C CA . ASN A 1 96 ? -9.890 15.593 3.766 1.00 93.75 96 ASN A CA 1
ATOM 718 C C . ASN A 1 96 ? -9.586 14.571 2.644 1.00 93.75 96 ASN A C 1
ATOM 720 O O . ASN A 1 96 ? -8.458 14.511 2.138 1.00 93.75 96 ASN A O 1
ATOM 724 N N . PRO A 1 97 ? -10.571 13.742 2.255 1.00 90.75 97 PRO A N 1
ATOM 725 C CA . PRO A 1 97 ? -10.369 12.627 1.331 1.00 90.75 97 PRO A CA 1
ATOM 726 C C . PRO A 1 97 ? -9.858 13.025 -0.055 1.00 90.75 97 PRO A C 1
ATOM 728 O O . PRO A 1 97 ? -9.210 12.224 -0.721 1.00 90.75 97 PRO A O 1
ATOM 731 N N . GLN A 1 98 ? -10.076 14.270 -0.483 1.00 89.25 98 GLN A N 1
ATOM 732 C CA . GLN A 1 98 ? -9.535 14.795 -1.737 1.00 89.25 98 GLN A CA 1
ATOM 733 C C . GLN A 1 98 ? -7.999 14.742 -1.805 1.00 89.25 98 GLN A C 1
ATOM 735 O O . GLN A 1 98 ? -7.433 14.764 -2.893 1.00 89.25 98 GLN A O 1
ATOM 740 N N . TYR A 1 99 ? -7.316 14.654 -0.658 1.00 91.50 99 TYR A N 1
ATOM 741 C CA . TYR A 1 99 ? -5.864 14.517 -0.602 1.00 91.50 99 TYR A CA 1
ATOM 742 C C . TYR A 1 99 ? -5.382 13.071 -0.471 1.00 91.50 99 TYR A C 1
ATOM 744 O O . TYR A 1 99 ? -4.176 12.846 -0.416 1.00 91.50 99 TYR A O 1
ATOM 752 N N . LEU A 1 100 ? -6.272 12.078 -0.422 1.00 88.38 100 LEU A N 1
ATOM 753 C CA . LEU A 1 100 ? -5.888 10.688 -0.182 1.00 88.38 100 LEU A CA 1
ATOM 754 C C . LEU A 1 100 ? -4.919 10.155 -1.245 1.00 88.38 100 LEU A C 1
ATOM 756 O O . LEU A 1 100 ? -3.869 9.607 -0.899 1.00 88.38 100 LEU A O 1
ATOM 760 N N . GLU A 1 101 ? -5.240 10.334 -2.529 1.00 85.00 101 GLU A N 1
ATOM 761 C CA . GLU A 1 101 ? -4.364 9.899 -3.620 1.00 85.00 101 GLU A CA 1
ATOM 762 C C . GLU A 1 101 ? -3.009 10.617 -3.619 1.00 85.00 101 GLU A C 1
ATOM 764 O O . GLU A 1 101 ? -1.986 9.922 -3.533 1.00 85.00 101 GLU A O 1
ATOM 769 N N . PRO A 1 102 ? -2.949 11.967 -3.691 1.00 89.00 102 PRO A N 1
ATOM 770 C CA . PRO A 1 102 ? -1.668 12.659 -3.749 1.00 89.00 102 PRO A CA 1
ATOM 771 C C . PRO A 1 102 ? -0.842 12.388 -2.490 1.00 89.00 102 PRO A C 1
ATOM 773 O O . PRO A 1 102 ? 0.352 12.124 -2.592 1.00 89.00 102 PRO A O 1
ATOM 776 N N . LEU A 1 103 ? -1.464 12.326 -1.310 1.00 89.81 103 LEU A N 1
ATOM 777 C CA . LEU A 1 103 ? -0.749 12.030 -0.074 1.00 89.81 103 LEU A CA 1
ATOM 778 C C . LEU A 1 103 ? -0.159 10.620 -0.069 1.00 89.81 103 LEU A C 1
ATOM 780 O O . LEU A 1 103 ? 1.018 10.445 0.250 1.00 89.81 103 LEU A O 1
ATOM 784 N N . SER A 1 104 ? -0.946 9.614 -0.453 1.00 86.38 104 SER A N 1
ATOM 785 C CA . SER A 1 104 ? -0.473 8.228 -0.535 1.00 86.38 104 SER A CA 1
ATOM 786 C C . SER A 1 104 ? 0.696 8.092 -1.513 1.00 86.38 104 SER A C 1
ATOM 788 O O . SER A 1 104 ? 1.669 7.395 -1.219 1.00 86.38 104 SER A O 1
ATOM 790 N N . ARG A 1 105 ? 0.641 8.807 -2.645 1.00 84.88 105 ARG A N 1
ATOM 791 C CA . ARG A 1 105 ? 1.731 8.884 -3.626 1.00 84.88 105 ARG A CA 1
ATOM 792 C C . ARG A 1 105 ? 2.988 9.509 -3.022 1.00 84.88 105 ARG A C 1
ATOM 794 O O . ARG A 1 105 ? 4.068 8.933 -3.154 1.00 84.88 105 ARG A O 1
ATOM 801 N N . GLU A 1 106 ? 2.859 10.621 -2.301 1.00 86.12 106 GLU A N 1
ATOM 802 C CA . GLU A 1 106 ? 4.001 11.286 -1.673 1.00 86.12 106 GLU A CA 1
ATOM 803 C C . GLU A 1 106 ? 4.651 10.426 -0.575 1.00 86.12 106 GLU A C 1
ATOM 805 O O . GLU A 1 106 ? 5.885 10.394 -0.476 1.00 86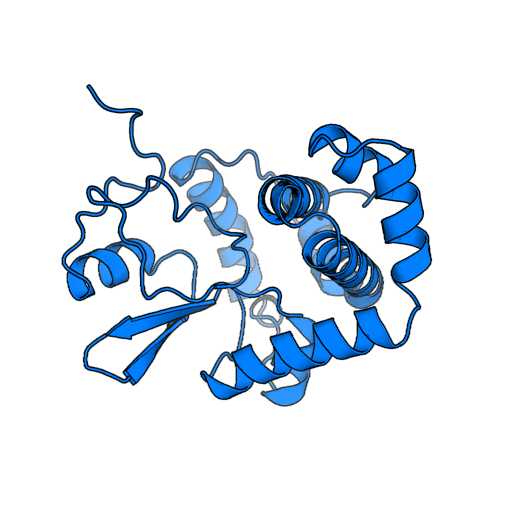.12 106 GLU A O 1
ATOM 810 N N . PHE A 1 107 ? 3.863 9.683 0.213 1.00 83.06 107 PHE A N 1
ATOM 811 C CA . PHE A 1 107 ? 4.399 8.703 1.165 1.00 83.06 107 PHE A CA 1
ATOM 812 C C . PHE A 1 107 ? 5.096 7.543 0.458 1.00 83.06 107 PHE A C 1
ATOM 814 O O . PHE A 1 107 ? 6.193 7.165 0.867 1.00 83.06 107 PHE A O 1
ATOM 821 N N . TRP A 1 108 ? 4.506 6.998 -0.609 1.00 78.25 108 TRP A N 1
ATOM 822 C CA . TRP A 1 108 ? 5.110 5.908 -1.374 1.00 78.25 108 TRP A CA 1
ATOM 823 C C . TRP A 1 108 ? 6.467 6.307 -1.962 1.00 78.25 108 TRP A C 1
ATOM 825 O O . TRP A 1 108 ? 7.448 5.583 -1.811 1.00 78.25 108 TRP A O 1
ATOM 835 N N . MET A 1 109 ? 6.564 7.502 -2.544 1.00 73.81 109 MET A N 1
ATOM 836 C CA . MET A 1 109 ? 7.820 8.030 -3.089 1.00 73.81 109 MET A CA 1
ATOM 837 C C . MET A 1 109 ? 8.901 8.245 -2.019 1.00 73.81 109 MET A C 1
ATOM 839 O O . MET A 1 109 ? 10.095 8.207 -2.319 1.00 73.81 109 MET A O 1
ATOM 843 N N . ARG A 1 110 ? 8.502 8.450 -0.758 1.00 73.25 110 ARG A N 1
ATOM 844 C CA . ARG A 1 110 ? 9.405 8.727 0.373 1.00 73.25 110 ARG A CA 1
ATOM 845 C C . ARG A 1 110 ? 9.645 7.539 1.287 1.00 73.25 110 ARG A C 1
ATOM 847 O O . ARG A 1 110 ? 10.506 7.639 2.155 1.00 73.25 110 ARG A O 1
ATOM 854 N N . ILE A 1 111 ? 8.959 6.412 1.096 1.00 67.94 111 ILE A N 1
ATOM 855 C CA . ILE A 1 111 ? 9.172 5.212 1.920 1.00 67.94 111 ILE A CA 1
ATOM 856 C C . ILE A 1 111 ? 10.599 4.665 1.755 1.00 67.94 111 ILE A C 1
ATOM 858 O O . ILE A 1 111 ? 11.154 4.074 2.679 1.00 67.94 111 ILE A O 1
ATOM 862 N N . LEU A 1 112 ? 11.220 4.956 0.604 1.00 55.12 112 LEU A N 1
ATOM 863 C CA . LEU A 1 112 ? 12.625 4.675 0.295 1.00 55.12 112 LEU A CA 1
ATOM 864 C C . LEU A 1 112 ? 13.582 5.709 0.890 1.00 55.12 112 LEU A C 1
ATOM 866 O O . LEU A 1 112 ? 14.775 5.615 0.676 1.00 55.12 112 LEU A O 1
ATOM 870 N N . ASN A 1 113 ? 13.104 6.691 1.646 1.00 60.97 113 ASN A N 1
ATOM 871 C CA . ASN A 1 113 ? 13.891 7.744 2.284 1.00 60.97 113 ASN A CA 1
ATOM 872 C C . ASN A 1 113 ? 13.440 7.881 3.750 1.00 60.97 113 ASN A C 1
ATOM 874 O O . ASN A 1 113 ? 12.871 6.948 4.326 1.00 60.97 113 ASN A O 1
ATOM 878 N N . CYS A 1 114 ? 13.719 9.020 4.381 1.00 58.62 114 CYS A N 1
ATOM 879 C CA . CYS A 1 114 ? 13.123 9.371 5.662 1.00 58.62 114 CYS A CA 1
ATOM 880 C C . CYS A 1 114 ? 11.677 9.841 5.440 1.00 58.62 114 CYS A C 1
ATOM 882 O O . CYS A 1 114 ? 11.428 10.738 4.633 1.00 58.62 114 CYS A O 1
ATOM 884 N N . ILE A 1 115 ? 10.718 9.246 6.155 1.00 65.44 115 ILE A N 1
ATOM 885 C CA . ILE A 1 115 ? 9.329 9.710 6.124 1.00 65.44 115 ILE A CA 1
ATOM 886 C C . ILE A 1 115 ? 9.238 10.985 6.964 1.00 65.44 115 ILE A C 1
ATOM 888 O O . ILE A 1 115 ? 9.178 10.932 8.192 1.00 65.44 115 ILE A O 1
ATOM 892 N N . VAL A 1 116 ? 9.198 12.130 6.288 1.00 78.94 116 VAL A N 1
ATOM 893 C CA . VAL A 1 116 ? 8.881 13.426 6.892 1.00 78.94 116 VAL A CA 1
ATOM 894 C C . VAL A 1 116 ? 7.434 13.760 6.539 1.00 78.94 116 VAL A C 1
ATOM 896 O O . VAL A 1 116 ? 7.132 14.150 5.412 1.00 78.94 116 VAL A O 1
ATOM 899 N N . PHE A 1 117 ? 6.530 13.567 7.503 1.00 81.81 117 PHE A N 1
ATOM 900 C CA . PHE A 1 117 ? 5.080 13.711 7.317 1.00 81.81 117 PHE A CA 1
ATOM 901 C C . PHE A 1 117 ? 4.692 15.087 6.774 1.00 81.81 117 PHE A C 1
ATOM 903 O O . PHE A 1 117 ? 3.925 15.171 5.822 1.00 81.81 117 PHE A O 1
ATOM 910 N N . SER A 1 118 ? 5.267 16.154 7.335 1.00 82.38 118 SER A N 1
ATOM 911 C CA . SER A 1 118 ? 5.008 17.532 6.908 1.00 82.38 118 SER A CA 1
ATOM 912 C C . SER A 1 118 ? 5.411 17.778 5.455 1.00 82.38 118 SER A C 1
ATOM 914 O O . SER A 1 118 ? 4.667 18.411 4.716 1.00 82.38 118 SER A O 1
ATOM 916 N N . GLN A 1 119 ? 6.544 17.228 5.013 1.00 85.81 119 GLN A N 1
ATOM 917 C CA . GLN A 1 119 ? 7.001 17.364 3.632 1.00 85.81 119 GLN A CA 1
ATOM 918 C C . GLN A 1 119 ? 6.111 16.577 2.663 1.00 85.81 119 GLN A C 1
ATOM 920 O O . GLN A 1 119 ? 5.778 17.088 1.597 1.00 85.81 119 GLN A O 1
ATOM 925 N N . ALA A 1 120 ? 5.724 15.346 3.017 1.00 87.19 120 ALA A N 1
ATOM 926 C CA . ALA A 1 120 ? 4.803 14.553 2.201 1.00 87.19 120 ALA A CA 1
ATOM 927 C C . ALA A 1 120 ? 3.439 15.249 2.077 1.00 87.19 120 ALA A C 1
ATOM 929 O O . ALA A 1 120 ? 2.897 15.353 0.982 1.00 87.19 120 ALA A O 1
ATOM 930 N N . ALA A 1 121 ? 2.925 15.785 3.184 1.00 89.94 121 ALA A N 1
ATOM 931 C CA . ALA A 1 121 ? 1.658 16.498 3.210 1.00 89.94 121 ALA A CA 1
ATOM 932 C C . ALA A 1 121 ? 1.703 17.802 2.398 1.00 89.94 121 ALA A C 1
ATOM 934 O O . ALA A 1 121 ? 0.820 18.039 1.578 1.00 89.94 121 ALA A O 1
ATOM 935 N N . GLN A 1 122 ? 2.767 18.596 2.542 1.00 92.06 122 GLN A N 1
ATOM 936 C CA . GLN A 1 122 ? 2.954 19.826 1.770 1.00 92.06 122 GLN A CA 1
ATOM 937 C C . GLN A 1 122 ? 2.985 19.555 0.260 1.00 92.06 122 GLN A C 1
ATOM 939 O O . GLN A 1 122 ? 2.334 20.259 -0.506 1.00 92.06 122 GLN A O 1
ATOM 944 N N . GLN A 1 123 ? 3.720 18.529 -0.178 1.00 91.00 123 GLN A N 1
ATOM 945 C CA . GLN A 1 123 ? 3.833 18.180 -1.601 1.00 91.00 123 GLN A CA 1
ATOM 946 C C . GLN A 1 123 ? 2.539 17.579 -2.161 1.00 91.00 123 GLN A C 1
ATOM 948 O O . GLN A 1 123 ? 2.242 17.740 -3.339 1.00 91.00 123 GLN A O 1
ATOM 953 N N . ALA A 1 124 ? 1.728 16.963 -1.300 1.00 90.94 124 ALA A N 1
ATOM 954 C CA . ALA A 1 124 ? 0.377 16.531 -1.632 1.00 90.94 124 ALA A CA 1
ATOM 955 C C . ALA A 1 124 ? -0.651 17.680 -1.641 1.00 90.94 124 ALA A C 1
ATOM 957 O O . ALA A 1 124 ? -1.813 17.446 -1.964 1.00 90.94 124 ALA A O 1
ATOM 958 N N . GLY A 1 125 ? -0.246 18.908 -1.293 1.00 94.81 125 GLY A N 1
ATOM 959 C CA . GLY A 1 125 ? -1.102 20.094 -1.299 1.00 94.81 125 GLY A CA 1
ATOM 960 C C . GLY A 1 125 ? -1.897 20.328 -0.011 1.00 94.81 125 GLY A C 1
ATOM 961 O O . GLY A 1 125 ? -2.796 21.170 -0.010 1.00 94.81 125 GLY A O 1
ATOM 962 N N . LEU A 1 126 ? -1.594 19.617 1.082 1.00 94.62 126 LEU A N 1
ATOM 963 C CA . LEU A 1 126 ? -2.193 19.906 2.386 1.00 94.62 126 LEU A CA 1
ATOM 964 C C . LEU A 1 126 ? -1.579 21.181 2.974 1.00 94.62 126 LEU A C 1
ATOM 966 O O . LEU A 1 126 ? -0.362 21.379 2.943 1.00 94.62 126 LEU A O 1
ATOM 970 N N . SER A 1 127 ? -2.421 22.010 3.596 1.00 95.44 127 SER A N 1
ATOM 971 C CA . SER A 1 127 ? -1.940 23.119 4.420 1.00 95.44 127 SER A CA 1
ATOM 972 C C . SER A 1 127 ? -1.260 22.603 5.696 1.00 95.44 127 SER A C 1
ATOM 974 O O . SER A 1 127 ? -1.445 21.447 6.106 1.00 95.44 127 SER A O 1
ATOM 976 N N . ALA A 1 128 ? -0.477 23.463 6.350 1.00 94.06 128 ALA A N 1
ATOM 977 C CA . ALA A 1 128 ? 0.172 23.122 7.614 1.00 94.06 128 ALA A CA 1
ATOM 978 C C . ALA A 1 128 ? -0.861 22.772 8.700 1.00 94.06 128 ALA A C 1
ATOM 980 O O . ALA A 1 128 ? -0.670 21.819 9.451 1.00 94.06 128 ALA A O 1
ATOM 981 N N . GLU A 1 129 ? -1.989 23.482 8.727 1.00 95.44 129 GLU A N 1
ATOM 982 C CA . GLU A 1 129 ? -3.076 23.290 9.687 1.00 95.44 129 GLU A CA 1
ATOM 983 C C . GLU A 1 129 ? -3.765 21.935 9.492 1.00 95.44 129 GLU A C 1
ATOM 985 O O . GLU A 1 129 ? -3.969 21.197 10.458 1.00 95.4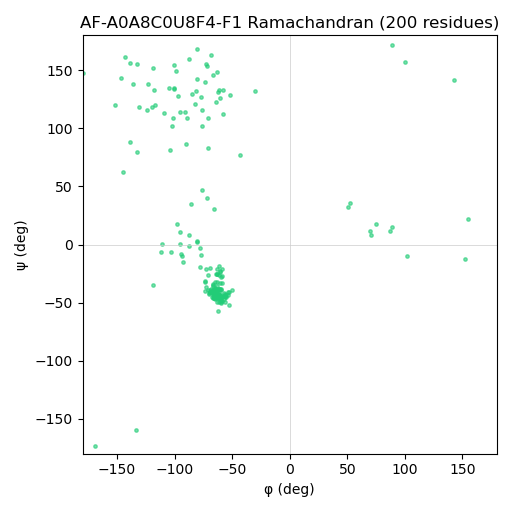4 129 GLU A O 1
ATOM 990 N N . LEU A 1 130 ? -4.085 21.567 8.244 1.00 94.75 130 LEU A N 1
ATOM 991 C CA . LEU A 1 130 ? -4.685 20.263 7.938 1.00 94.75 130 LEU A CA 1
ATOM 992 C C . LEU A 1 130 ? -3.725 19.118 8.272 1.00 94.75 130 LEU A C 1
ATOM 994 O O . LEU A 1 130 ? -4.131 18.112 8.857 1.00 94.75 130 LEU A O 1
ATOM 998 N N . SER A 1 131 ? -2.443 19.298 7.949 1.00 93.88 131 SER A N 1
ATOM 999 C CA . SER A 1 131 ? -1.388 18.332 8.261 1.00 93.88 131 SER A CA 1
ATOM 1000 C C . SER A 1 131 ? -1.245 18.128 9.770 1.00 93.88 131 SER A C 1
ATOM 1002 O O . SER A 1 131 ? -1.191 16.994 10.241 1.00 93.88 131 SER A O 1
ATOM 1004 N N . GLN A 1 132 ? -1.234 19.215 10.543 1.00 94.12 132 GLN A N 1
ATOM 1005 C CA . GLN A 1 132 ? -1.131 19.166 11.999 1.00 94.12 132 GLN A CA 1
ATOM 1006 C C . GLN A 1 132 ? -2.347 18.474 12.629 1.00 94.12 132 GLN A C 1
ATOM 1008 O O . GLN A 1 132 ? -2.189 17.579 13.459 1.00 94.12 132 GLN A O 1
ATOM 1013 N N . LYS A 1 133 ? -3.557 18.794 12.160 1.00 94.62 133 LYS A N 1
ATOM 1014 C CA . LYS A 1 133 ? -4.788 18.135 12.612 1.00 94.62 133 LYS A CA 1
ATOM 1015 C C . LYS A 1 133 ? -4.761 16.625 12.349 1.00 94.62 133 LYS A C 1
ATOM 1017 O O . LYS A 1 133 ? -5.113 15.837 13.224 1.00 94.62 133 LYS A O 1
ATOM 1022 N N . ALA A 1 134 ? -4.307 16.199 11.169 1.00 94.56 134 ALA A N 1
ATOM 1023 C CA . ALA A 1 134 ? -4.166 14.779 10.852 1.00 94.56 134 ALA A CA 1
ATOM 1024 C C . ALA A 1 134 ? -3.106 14.088 11.735 1.00 94.56 134 ALA A C 1
ATOM 1026 O O . ALA A 1 134 ? -3.331 12.958 12.174 1.00 94.56 134 ALA A O 1
ATOM 1027 N N . LEU A 1 135 ? -1.989 14.764 12.049 1.00 93.56 135 LEU A N 1
ATOM 1028 C CA . LEU A 1 135 ? -0.954 14.263 12.967 1.00 93.56 135 LEU A CA 1
ATOM 1029 C C . LEU A 1 135 ? -1.500 14.033 14.382 1.00 93.56 135 LEU A C 1
ATOM 1031 O O . LEU A 1 135 ? -1.227 12.995 14.979 1.00 93.56 135 LEU A O 1
ATOM 1035 N N . GLU A 1 136 ? -2.306 14.949 14.911 1.00 95.38 136 GLU A N 1
ATOM 1036 C CA . GLU A 1 136 ? -2.914 14.816 16.243 1.00 95.38 136 GLU A CA 1
ATOM 1037 C C . GLU A 1 136 ? -3.868 13.614 16.328 1.00 95.38 136 GLU A C 1
ATOM 1039 O O . GLU A 1 136 ? -3.960 12.934 17.354 1.00 95.38 136 GLU A O 1
ATOM 1044 N N . MET A 1 137 ? -4.532 13.286 15.219 1.00 96.50 137 MET A N 1
ATOM 1045 C CA . MET A 1 137 ? -5.498 12.194 15.159 1.00 96.50 137 MET A CA 1
ATOM 1046 C C . MET A 1 137 ? -4.867 10.798 15.077 1.00 96.50 137 MET A C 1
ATOM 1048 O O . MET A 1 137 ? -5.548 9.826 15.415 1.00 96.50 137 MET A O 1
ATOM 1052 N N . ILE A 1 138 ? -3.595 10.644 14.681 1.00 94.62 138 ILE A N 1
ATOM 1053 C CA . ILE A 1 138 ? -2.992 9.319 14.396 1.00 94.62 138 ILE A CA 1
ATOM 1054 C C . ILE A 1 138 ? -3.035 8.354 15.589 1.00 94.62 138 ILE A C 1
ATOM 1056 O O . ILE A 1 138 ? -3.053 7.135 15.416 1.00 94.62 138 ILE A O 1
ATOM 1060 N N . SER A 1 139 ? -3.045 8.883 16.813 1.00 94.88 139 SER A N 1
ATOM 1061 C CA . SER A 1 139 ? -3.079 8.089 18.044 1.00 94.88 139 SER A CA 1
ATOM 1062 C C . SER A 1 139 ? -4.490 7.872 18.593 1.00 94.88 139 SER A C 1
ATOM 1064 O O . SER A 1 139 ? -4.648 7.061 19.514 1.00 94.88 139 SER A O 1
ATOM 1066 N N . SER A 1 140 ? -5.499 8.539 18.025 1.00 98.00 140 SER A N 1
ATOM 1067 C CA . SER A 1 140 ? -6.895 8.430 18.453 1.00 98.00 140 SER A CA 1
ATOM 1068 C C . SER A 1 140 ? -7.447 7.009 18.255 1.00 98.00 140 SER A C 1
ATOM 1070 O O . SER A 1 140 ? -7.038 6.315 17.314 1.00 98.00 140 SER A O 1
ATOM 1072 N N . PRO A 1 141 ? -8.380 6.552 19.113 1.00 98.06 141 PRO A N 1
ATOM 1073 C CA . PRO A 1 141 ? -9.099 5.297 18.898 1.00 98.06 141 PRO A CA 1
ATOM 1074 C C . PRO A 1 141 ? -9.789 5.261 17.532 1.00 98.06 141 PRO A C 1
ATOM 1076 O O . PRO A 1 141 ? -9.608 4.303 16.792 1.00 98.06 141 PRO A O 1
ATOM 1079 N N . THR A 1 142 ? -10.444 6.354 17.133 1.00 97.81 142 THR A N 1
ATOM 1080 C CA . THR A 1 142 ? -11.194 6.441 15.874 1.00 97.81 142 THR A CA 1
ATOM 1081 C C . THR A 1 142 ? -10.335 6.136 14.644 1.00 97.81 142 THR A C 1
ATOM 1083 O O . THR A 1 142 ? -10.728 5.323 13.813 1.00 97.81 142 THR A O 1
ATOM 1086 N N . VAL A 1 143 ? -9.134 6.717 14.530 1.00 97.75 143 VAL A N 1
ATOM 1087 C CA . VAL A 1 143 ? -8.226 6.435 13.398 1.00 97.75 143 VAL A CA 1
ATOM 1088 C C . VAL A 1 143 ? -7.676 5.011 13.459 1.00 97.75 143 VAL A C 1
ATOM 1090 O O . VAL A 1 143 ? -7.544 4.340 12.433 1.00 97.75 143 VAL A O 1
ATOM 1093 N N . LYS A 1 144 ? -7.348 4.524 14.662 1.00 97.56 144 LYS A N 1
ATOM 1094 C CA . LYS A 1 144 ? -6.852 3.154 14.850 1.00 97.56 144 LYS A CA 1
ATOM 1095 C C . LYS A 1 144 ? -7.896 2.128 14.431 1.00 97.56 144 LYS A C 1
ATOM 1097 O O . LYS A 1 144 ? -7.543 1.162 13.760 1.00 97.56 144 LYS A O 1
ATOM 1102 N N . ASP A 1 145 ? -9.140 2.334 14.832 1.00 97.69 145 ASP A N 1
ATOM 1103 C CA . ASP A 1 145 ? -10.234 1.416 14.558 1.00 97.69 145 ASP A CA 1
ATOM 1104 C C . ASP A 1 145 ? -10.644 1.492 13.088 1.00 97.69 145 ASP A C 1
ATOM 1106 O O . ASP A 1 145 ? -10.729 0.447 12.449 1.00 97.69 145 ASP A O 1
ATOM 1110 N N . ARG A 1 146 ? -10.678 2.688 12.484 1.00 95.88 146 ARG A N 1
ATOM 1111 C CA . ARG A 1 146 ? -10.880 2.836 11.035 1.00 95.88 146 ARG A CA 1
ATOM 1112 C C . ARG A 1 146 ? -9.840 2.074 10.204 1.00 95.88 146 ARG A C 1
ATOM 1114 O O . ARG A 1 146 ? -10.195 1.392 9.242 1.00 95.88 146 ARG A O 1
ATOM 1121 N N . LEU A 1 147 ? -8.556 2.144 10.570 1.00 96.06 147 LEU A N 1
ATOM 1122 C CA . LEU A 1 147 ? -7.507 1.393 9.866 1.00 96.06 147 LEU A CA 1
ATOM 1123 C C . LEU A 1 147 ? -7.658 -0.127 10.059 1.00 96.06 147 LEU A C 1
ATOM 1125 O O . LEU A 1 147 ? -7.397 -0.894 9.131 1.00 96.06 147 LEU A O 1
ATOM 1129 N N . LYS A 1 148 ? -8.089 -0.590 11.241 1.00 96.62 148 LYS A N 1
ATOM 1130 C CA . LYS A 1 148 ? -8.382 -2.018 11.470 1.00 96.62 148 LYS A CA 1
ATOM 1131 C C . LYS A 1 148 ? -9.574 -2.483 10.641 1.00 96.62 148 LYS A C 1
ATOM 1133 O O . LYS A 1 148 ? -9.486 -3.540 10.031 1.00 96.62 148 LYS A O 1
ATOM 1138 N N . GLU A 1 149 ? -10.659 -1.713 10.614 1.00 95.50 149 GLU A N 1
ATOM 1139 C CA . GLU A 1 149 ? -11.890 -2.032 9.884 1.00 95.50 149 GLU A CA 1
ATOM 1140 C C . GLU A 1 149 ? -11.630 -2.190 8.391 1.00 95.50 149 GLU A C 1
ATOM 1142 O O . GLU A 1 149 ? -11.978 -3.211 7.804 1.00 95.50 149 GLU A O 1
ATOM 1147 N N . THR A 1 150 ? -10.953 -1.215 7.793 1.00 92.62 150 THR A N 1
ATOM 1148 C CA . THR A 1 150 ? -10.616 -1.227 6.364 1.00 92.62 150 THR A CA 1
ATOM 1149 C C . THR A 1 150 ? -9.624 -2.346 6.013 1.00 92.62 150 THR A C 1
ATOM 1151 O O . THR A 1 150 ? -9.753 -3.006 4.982 1.00 92.62 150 THR A O 1
ATOM 1154 N N . THR A 1 151 ? -8.694 -2.669 6.920 1.00 94.38 151 THR A N 1
ATOM 1155 C CA . THR A 1 151 ? -7.829 -3.856 6.789 1.00 94.38 151 THR A CA 1
ATOM 1156 C C . THR A 1 151 ? -8.628 -5.163 6.889 1.00 94.38 151 THR A C 1
ATOM 1158 O O . THR A 1 151 ? -8.383 -6.098 6.127 1.00 94.38 151 THR A O 1
ATOM 1161 N N . ALA A 1 152 ? -9.597 -5.245 7.805 1.00 94.75 152 ALA A N 1
ATOM 1162 C CA . ALA A 1 152 ? -10.476 -6.404 7.953 1.00 94.75 152 ALA A CA 1
ATOM 1163 C C . ALA A 1 152 ? -11.401 -6.579 6.742 1.00 94.75 152 ALA A C 1
ATOM 1165 O O . ALA A 1 152 ? -11.700 -7.704 6.356 1.00 94.75 152 ALA A O 1
ATOM 1166 N N . GLU A 1 153 ? -11.830 -5.488 6.114 1.00 92.19 153 GLU A N 1
ATOM 1167 C CA . GLU A 1 153 ? -12.580 -5.519 4.862 1.00 92.19 153 GLU A CA 1
ATOM 1168 C C . GLU A 1 153 ? -11.746 -6.107 3.715 1.00 92.19 153 GLU A C 1
ATOM 1170 O O . GLU A 1 153 ? -12.211 -7.028 3.045 1.00 92.19 153 GLU A O 1
ATOM 1175 N N . ALA A 1 154 ? -10.485 -5.688 3.554 1.00 89.88 154 ALA A N 1
ATOM 1176 C CA . ALA A 1 154 ? -9.575 -6.299 2.578 1.00 89.88 154 ALA A CA 1
ATOM 1177 C C . ALA A 1 154 ? -9.436 -7.819 2.796 1.00 89.88 154 ALA A C 1
ATOM 1179 O O . ALA A 1 154 ? -9.492 -8.604 1.848 1.00 89.88 154 ALA A O 1
ATOM 1180 N N . LEU A 1 155 ? -9.306 -8.244 4.059 1.00 93.81 155 LEU A N 1
ATOM 1181 C CA . LEU A 1 155 ? -9.247 -9.658 4.437 1.00 93.81 155 LEU A CA 1
ATOM 1182 C C . LEU A 1 155 ? -10.541 -10.413 4.096 1.00 93.81 155 LEU A C 1
ATOM 1184 O O . LEU A 1 155 ? -10.464 -11.540 3.615 1.00 93.81 155 LEU A O 1
ATOM 1188 N N . LYS A 1 156 ? -11.722 -9.801 4.281 1.00 94.12 156 LYS A N 1
ATOM 1189 C CA . LYS A 1 156 ? -13.015 -10.401 3.893 1.00 94.12 156 LYS A CA 1
ATOM 1190 C C . LYS A 1 156 ? -13.100 -10.675 2.391 1.00 94.12 156 LYS A C 1
ATOM 1192 O O . LYS A 1 156 ? -13.702 -11.669 2.000 1.00 94.12 156 LYS A O 1
ATOM 1197 N N . TYR A 1 157 ? -12.468 -9.841 1.565 1.00 92.50 157 TYR A N 1
ATOM 1198 C CA . TYR A 1 157 ? -12.352 -10.071 0.121 1.00 92.50 157 TYR A CA 1
ATOM 1199 C C . TYR A 1 157 ? -11.236 -11.056 -0.268 1.00 92.50 157 TYR A C 1
ATOM 1201 O O . TYR A 1 157 ? -11.024 -11.308 -1.452 1.00 92.50 157 TYR A O 1
ATOM 1209 N N . GLY A 1 158 ? -10.527 -11.636 0.705 1.00 94.12 158 GLY A N 1
ATOM 1210 C CA . GLY A 1 158 ? -9.488 -12.641 0.479 1.00 94.12 158 GLY A CA 1
ATOM 1211 C C . GLY A 1 158 ? -8.088 -12.071 0.252 1.00 94.12 158 GLY A C 1
ATOM 1212 O O . GLY A 1 158 ? -7.213 -12.791 -0.231 1.00 94.12 158 GLY A O 1
ATOM 1213 N N . ALA A 1 159 ? -7.845 -10.793 0.568 1.00 94.31 159 ALA A N 1
ATOM 1214 C CA . ALA A 1 159 ? -6.514 -10.213 0.435 1.00 94.31 159 ALA A CA 1
ATOM 1215 C C . ALA A 1 159 ? -5.502 -10.954 1.323 1.00 94.31 159 ALA A C 1
ATOM 1217 O O . ALA A 1 159 ? -5.672 -11.063 2.535 1.00 94.31 159 ALA A O 1
ATOM 1218 N N . PHE A 1 160 ? -4.412 -11.419 0.715 1.00 95.38 160 PHE A N 1
ATOM 1219 C CA . PHE A 1 160 ? -3.272 -12.037 1.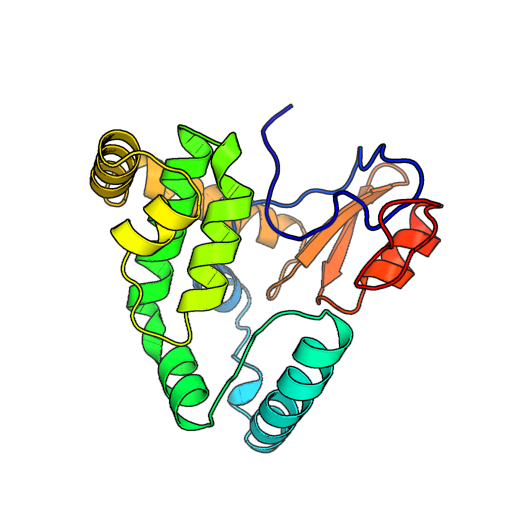404 1.00 95.38 160 PHE A CA 1
ATOM 1220 C C . PHE A 1 160 ? -2.005 -11.174 1.331 1.00 95.38 160 PHE A C 1
ATOM 1222 O O . PHE A 1 160 ? -0.991 -11.476 1.954 1.00 95.38 160 PHE A O 1
ATOM 1229 N N . GLY A 1 161 ? -2.046 -10.080 0.574 1.00 92.19 161 GLY A N 1
ATOM 1230 C CA . GLY A 1 161 ? -0.960 -9.127 0.391 1.00 92.19 161 GLY A CA 1
ATOM 1231 C C . GLY A 1 161 ? -1.466 -7.884 -0.333 1.00 92.19 161 GLY A C 1
ATOM 1232 O O . GLY A 1 161 ? -2.662 -7.756 -0.580 1.00 92.19 161 GLY A O 1
ATOM 1233 N N . MET A 1 162 ? -0.550 -6.981 -0.683 1.00 90.31 162 MET A N 1
ATOM 1234 C CA . MET A 1 162 ? -0.853 -5.733 -1.392 1.00 90.31 162 MET A CA 1
ATOM 1235 C C . MET A 1 162 ? 0.110 -5.514 -2.577 1.00 90.31 162 MET A C 1
ATOM 1237 O O . MET A 1 162 ? 1.239 -6.011 -2.517 1.00 90.31 162 MET A O 1
ATOM 1241 N N . PRO A 1 163 ? -0.290 -4.746 -3.613 1.00 89.31 163 PRO A N 1
ATOM 1242 C CA . PRO A 1 163 ? -1.620 -4.155 -3.794 1.00 89.31 163 PRO A CA 1
ATOM 1243 C C . PRO A 1 163 ? -2.678 -5.208 -4.149 1.00 89.31 163 PRO A C 1
ATOM 1245 O O . PRO A 1 163 ? -2.365 -6.256 -4.715 1.00 89.31 163 PRO A O 1
ATOM 1248 N N . ALA A 1 164 ? -3.927 -4.910 -3.807 1.00 88.50 164 ALA A N 1
ATOM 1249 C CA . ALA A 1 164 ? -5.088 -5.709 -4.160 1.00 88.50 164 ALA A CA 1
ATOM 1250 C C . ALA A 1 164 ? -6.212 -4.785 -4.638 1.00 88.50 164 ALA A C 1
ATOM 1252 O O . ALA A 1 164 ? -6.439 -3.730 -4.048 1.00 88.50 164 ALA A O 1
ATOM 1253 N N . VAL A 1 165 ? -6.896 -5.191 -5.701 1.00 89.88 165 VAL A N 1
ATOM 1254 C CA . VAL A 1 165 ? -8.067 -4.508 -6.258 1.00 89.88 165 VAL A CA 1
ATOM 1255 C C . VAL A 1 165 ? -9.243 -5.463 -6.163 1.00 89.88 165 VAL A C 1
ATOM 1257 O O . VAL A 1 165 ? -9.114 -6.630 -6.529 1.00 89.88 165 VAL A O 1
ATOM 1260 N N . VAL A 1 166 ? -10.384 -4.986 -5.677 1.00 88.62 166 VAL A N 1
ATOM 1261 C CA . VAL A 1 166 ? -11.616 -5.781 -5.647 1.00 88.62 166 VAL A CA 1
ATOM 1262 C C . VAL A 1 166 ? -12.572 -5.197 -6.671 1.00 88.62 166 VAL A C 1
ATOM 1264 O O . VAL A 1 166 ? -13.032 -4.075 -6.507 1.00 88.62 166 VAL A O 1
ATOM 1267 N N . ALA A 1 167 ? -12.862 -5.939 -7.733 1.00 89.06 167 ALA A N 1
ATOM 1268 C CA . ALA A 1 167 ? -13.832 -5.544 -8.746 1.00 89.06 167 ALA A CA 1
ATOM 1269 C C . ALA A 1 167 ? -15.163 -6.261 -8.509 1.00 89.06 167 ALA A C 1
ATOM 1271 O O . ALA A 1 167 ? -15.189 -7.464 -8.261 1.00 89.06 167 ALA A O 1
ATOM 1272 N N . HIS A 1 168 ? -16.264 -5.527 -8.589 1.00 87.81 168 HIS A N 1
ATOM 1273 C CA . HIS A 1 168 ? -17.616 -6.050 -8.459 1.00 87.81 168 HIS A CA 1
ATOM 1274 C C . HIS A 1 168 ? -18.232 -6.183 -9.851 1.00 87.81 168 HIS A C 1
ATOM 1276 O O . HIS A 1 168 ? -18.556 -5.185 -10.490 1.00 87.81 168 HIS A O 1
ATOM 1282 N N . TYR A 1 169 ? -18.395 -7.419 -10.310 1.00 85.69 169 TYR A N 1
ATOM 1283 C CA . TYR A 1 169 ? -19.091 -7.775 -11.547 1.00 85.69 169 TYR A CA 1
ATOM 1284 C C . TYR A 1 169 ? -19.863 -9.079 -11.322 1.00 85.69 169 TYR A C 1
ATOM 1286 O O . TYR A 1 169 ? -19.640 -9.768 -10.328 1.00 85.69 169 TYR A O 1
ATOM 1294 N N . ASP A 1 170 ? -20.853 -9.375 -12.165 1.00 88.31 170 ASP A N 1
ATOM 1295 C CA . ASP A 1 170 ? -21.755 -10.530 -11.997 1.00 88.31 170 ASP A CA 1
ATOM 1296 C C . ASP A 1 170 ? -22.389 -10.638 -10.593 1.00 88.31 170 ASP A C 1
ATOM 1298 O O . ASP A 1 170 ? -22.613 -11.728 -10.064 1.00 88.31 170 ASP A O 1
ATOM 1302 N N . GLY A 1 171 ? -22.640 -9.491 -9.951 1.00 86.81 171 GLY A N 1
ATOM 1303 C CA . GLY A 1 171 ? -23.233 -9.415 -8.614 1.00 86.81 171 GLY A CA 1
ATOM 1304 C C . GLY A 1 171 ? -22.336 -9.893 -7.464 1.00 86.81 171 GLY A C 1
ATOM 1305 O O . GLY A 1 171 ? -22.838 -10.055 -6.352 1.00 86.81 171 GLY A O 1
ATOM 1306 N N . LYS A 1 172 ? -21.033 -10.118 -7.684 1.00 91.00 172 LYS A N 1
ATOM 1307 C CA . LYS A 1 172 ? -20.110 -10.632 -6.657 1.00 91.00 172 LYS A CA 1
ATOM 1308 C C . LYS A 1 172 ? -18.743 -9.924 -6.677 1.00 91.00 172 LYS A C 1
ATOM 1310 O O . LYS A 1 172 ? -18.359 -9.353 -7.696 1.00 91.00 172 LYS A O 1
ATOM 1315 N N . PRO A 1 173 ? -18.006 -9.917 -5.553 1.00 90.25 173 PRO A N 1
ATOM 1316 C CA . PRO A 1 173 ? -16.668 -9.338 -5.499 1.00 90.25 173 PRO A CA 1
ATOM 1317 C C . PRO A 1 173 ? -15.611 -10.300 -6.056 1.00 90.25 173 PRO A C 1
ATOM 1319 O O . PRO A 1 173 ? -15.641 -11.503 -5.793 1.00 90.25 173 P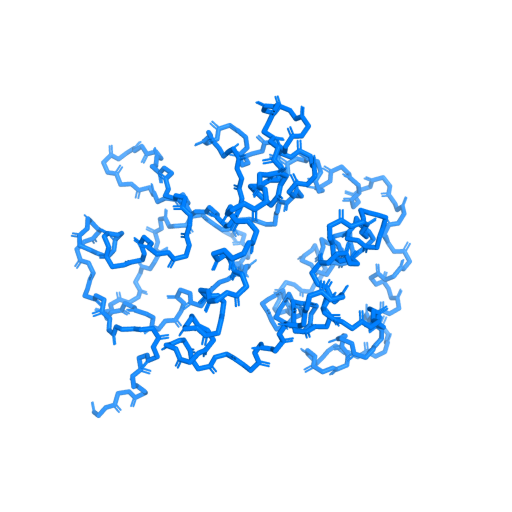RO A O 1
ATOM 1322 N N . HIS A 1 174 ? -14.631 -9.747 -6.763 1.00 92.06 174 HIS A N 1
ATOM 1323 C CA . HIS A 1 174 ? -13.501 -10.467 -7.339 1.00 92.06 174 HIS A CA 1
ATOM 1324 C C . HIS A 1 174 ? -12.183 -9.775 -7.002 1.00 92.06 174 HIS A C 1
ATOM 1326 O O . HIS A 1 174 ? -11.950 -8.634 -7.399 1.00 92.06 174 HIS A O 1
ATOM 1332 N N . LEU A 1 175 ? -11.308 -10.483 -6.291 1.00 92.44 175 LEU A N 1
ATOM 1333 C CA . LEU A 1 175 ? -9.993 -9.988 -5.899 1.00 92.44 175 LEU A CA 1
ATOM 1334 C C . LEU A 1 175 ? -8.957 -10.201 -7.012 1.00 92.44 175 LEU A C 1
ATOM 1336 O O . LEU A 1 175 ? -8.749 -11.320 -7.479 1.00 92.44 175 LEU A O 1
ATOM 1340 N N . PHE A 1 176 ? -8.229 -9.142 -7.348 1.00 93.94 176 PHE A N 1
ATOM 1341 C CA . PHE A 1 176 ? -7.043 -9.157 -8.197 1.00 93.94 176 PHE A CA 1
ATOM 1342 C C . PHE A 1 176 ? -5.840 -8.696 -7.376 1.00 93.94 176 PHE A C 1
ATOM 1344 O O . PHE A 1 176 ? -5.823 -7.586 -6.848 1.00 93.94 176 PHE A O 1
ATOM 1351 N N . PHE A 1 177 ? -4.829 -9.553 -7.254 1.00 93.31 177 PHE A N 1
ATOM 1352 C CA . PHE A 1 177 ? -3.607 -9.265 -6.505 1.00 93.31 177 PHE A CA 1
ATOM 1353 C C . PHE A 1 177 ? -2.464 -8.876 -7.447 1.00 93.31 177 PHE A C 1
ATOM 1355 O O . PHE A 1 177 ? -2.204 -9.588 -8.417 1.00 93.31 177 PHE A O 1
ATOM 1362 N N . GLY A 1 178 ? -1.750 -7.803 -7.101 1.00 89.81 178 GLY A N 1
ATOM 1363 C CA . GLY A 1 178 ? -0.594 -7.301 -7.842 1.00 89.81 178 GLY A CA 1
ATOM 1364 C C . GLY A 1 178 ? -0.911 -6.106 -8.741 1.00 89.81 178 GLY A C 1
ATOM 1365 O O . GLY A 1 178 ? -2.050 -5.866 -9.136 1.00 89.81 178 GLY A O 1
ATOM 1366 N N . SER A 1 179 ? 0.124 -5.329 -9.064 1.00 88.12 179 SER A N 1
ATOM 1367 C CA . SER A 1 179 ? 0.035 -4.206 -10.010 1.00 88.12 179 SER A CA 1
ATOM 1368 C C . SER A 1 179 ? 0.008 -4.658 -11.475 1.00 88.12 179 SER A C 1
ATOM 1370 O O . SER A 1 179 ? -0.246 -3.865 -12.371 1.00 88.12 179 SER A O 1
ATOM 1372 N N . ASP A 1 180 ? 0.246 -5.940 -11.730 1.00 91.75 180 ASP A N 1
ATOM 1373 C CA . ASP A 1 180 ? 0.362 -6.594 -13.033 1.00 91.75 180 ASP A CA 1
ATOM 1374 C C . ASP A 1 180 ? -0.945 -7.285 -13.473 1.00 91.75 180 ASP A C 1
ATOM 1376 O O . ASP A 1 180 ? -0.942 -8.166 -14.333 1.00 91.75 180 ASP A O 1
ATOM 1380 N N . ARG A 1 181 ? -2.081 -6.923 -12.862 1.00 94.00 181 ARG A N 1
ATOM 1381 C CA . ARG A 1 181 ? -3.415 -7.460 -13.196 1.00 94.00 181 ARG A CA 1
ATOM 1382 C C . ARG A 1 181 ? -4.351 -6.452 -13.852 1.00 94.00 181 ARG A C 1
ATOM 1384 O O . ARG A 1 181 ? -5.470 -6.819 -14.185 1.00 94.00 181 ARG A O 1
ATOM 1391 N N . LEU A 1 182 ? -3.910 -5.215 -14.068 1.00 89.44 182 LEU A N 1
ATOM 1392 C CA . LEU A 1 182 ? -4.771 -4.134 -14.559 1.00 89.44 182 LEU A CA 1
ATOM 1393 C C . LEU A 1 182 ? -5.296 -4.379 -15.982 1.00 89.44 182 LEU A C 1
ATOM 1395 O O . LEU A 1 182 ? -6.465 -4.125 -16.250 1.00 89.44 182 LEU A O 1
ATOM 1399 N N . GLU A 1 183 ? -4.475 -4.941 -16.871 1.00 92.38 183 GLU A N 1
ATOM 1400 C CA . GLU A 1 183 ? -4.909 -5.307 -18.226 1.00 92.38 183 GLU A CA 1
ATOM 1401 C C . GLU A 1 183 ? -5.953 -6.432 -18.216 1.00 92.38 183 GLU A C 1
ATOM 1403 O O . GLU A 1 183 ? -6.990 -6.329 -18.871 1.00 92.38 183 GLU A O 1
ATOM 1408 N N . LEU A 1 184 ? -5.711 -7.482 -17.420 1.00 94.00 184 LEU A N 1
ATOM 1409 C CA . LEU A 1 184 ? -6.661 -8.580 -17.237 1.00 94.00 184 LEU A CA 1
ATOM 1410 C C . LEU A 1 184 ? -7.978 -8.078 -16.637 1.00 94.00 184 LEU A C 1
ATOM 1412 O O . LEU A 1 184 ? -9.048 -8.459 -17.104 1.00 94.00 184 LEU A O 1
ATOM 1416 N N . LEU A 1 185 ? -7.893 -7.214 -15.622 1.00 90.94 185 LEU A N 1
ATOM 1417 C CA . LEU A 1 185 ? -9.051 -6.570 -15.018 1.00 90.94 185 LEU A CA 1
ATOM 1418 C C . LEU A 1 185 ? -9.853 -5.808 -16.077 1.00 90.94 185 LEU A C 1
ATOM 1420 O O . LEU A 1 185 ? -11.052 -6.040 -16.178 1.00 90.94 185 LEU A O 1
ATOM 1424 N N . GLY A 1 186 ? -9.193 -4.973 -16.888 1.00 89.81 186 GLY A N 1
ATOM 1425 C CA . GLY A 1 186 ? -9.822 -4.244 -17.992 1.00 89.81 186 GLY A CA 1
ATOM 1426 C C . GLY A 1 186 ? -10.588 -5.162 -18.936 1.00 89.81 186 GLY A C 1
ATOM 1427 O O . GLY A 1 186 ? -11.778 -4.964 -19.154 1.00 89.81 186 GLY A O 1
ATOM 1428 N N . SER A 1 187 ? -9.933 -6.223 -19.413 1.00 92.38 187 SER A N 1
ATOM 1429 C CA . SER A 1 187 ? -10.555 -7.227 -20.285 1.00 92.38 187 SER A CA 1
ATOM 1430 C C . SER A 1 187 ? -11.839 -7.819 -19.685 1.00 92.38 187 SER A C 1
ATOM 1432 O O . SER A 1 187 ? -12.854 -7.922 -20.370 1.00 92.38 187 SER A O 1
ATOM 1434 N N . ILE A 1 188 ? -11.822 -8.149 -18.390 1.00 91.31 188 ILE A N 1
ATOM 1435 C CA . ILE A 1 188 ? -12.961 -8.754 -17.687 1.00 91.31 188 ILE A CA 1
ATOM 1436 C C . ILE A 1 188 ? -14.124 -7.772 -17.517 1.00 91.31 188 ILE A C 1
ATOM 1438 O O . ILE A 1 188 ? -15.275 -8.161 -17.691 1.00 91.31 188 ILE A O 1
ATOM 1442 N N . ILE A 1 189 ? -13.840 -6.509 -17.195 1.00 86.75 189 ILE A N 1
ATOM 1443 C CA . ILE A 1 189 ? -14.880 -5.490 -16.973 1.00 86.75 189 ILE A CA 1
ATOM 1444 C C . ILE A 1 189 ? -15.303 -4.770 -18.265 1.00 86.75 189 ILE A C 1
ATOM 1446 O O . ILE A 1 189 ? -16.054 -3.802 -18.205 1.00 86.75 189 ILE A O 1
ATOM 1450 N N . GLY A 1 190 ? -14.834 -5.233 -19.430 1.00 88.56 190 GLY A N 1
ATOM 1451 C CA . GLY A 1 190 ? -15.174 -4.658 -20.735 1.00 88.56 190 GLY A CA 1
ATOM 1452 C C . GLY A 1 190 ? -14.479 -3.327 -21.042 1.00 88.56 190 GLY A C 1
ATOM 1453 O O . GLY A 1 190 ? -14.902 -2.602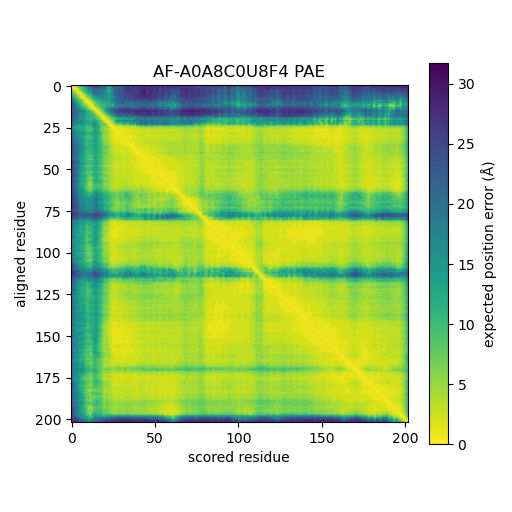 -21.939 1.00 88.56 190 GLY A O 1
ATOM 1454 N N . GLU A 1 191 ? -13.407 -3.006 -20.322 1.00 87.06 191 GLU A N 1
ATOM 1455 C CA . GLU A 1 191 ? -12.671 -1.755 -20.436 1.00 87.06 191 GLU A CA 1
ATOM 1456 C C . GLU A 1 191 ? -11.345 -1.934 -21.179 1.00 87.06 191 GLU A C 1
ATOM 1458 O O . GLU A 1 191 ? -10.541 -2.829 -20.904 1.00 87.06 191 GLU A O 1
ATOM 1463 N N . LYS A 1 192 ? -11.060 -1.023 -22.114 1.00 87.62 192 LYS A N 1
ATOM 1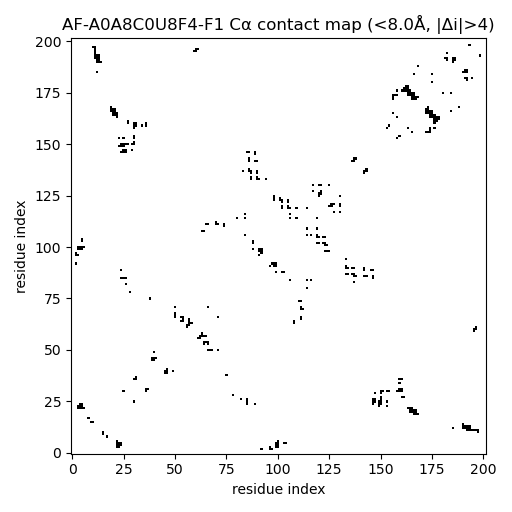464 C CA . LYS A 1 192 ? -9.790 -1.053 -22.844 1.00 87.62 192 LYS A CA 1
ATOM 1465 C C . LYS A 1 192 ? -8.662 -0.531 -21.957 1.00 87.62 192 LYS A C 1
ATOM 1467 O O . LYS A 1 192 ? -8.625 0.660 -21.653 1.00 87.62 192 LYS A O 1
ATOM 1472 N N . TRP A 1 193 ? -7.704 -1.399 -21.640 1.00 87.50 193 TRP A N 1
ATOM 1473 C CA . TRP A 1 193 ? -6.429 -1.007 -21.045 1.00 87.50 193 TRP A CA 1
ATOM 1474 C C . TRP A 1 193 ? -5.626 -0.138 -22.018 1.00 87.50 193 TRP A C 1
ATOM 1476 O O . TRP A 1 193 ? -5.337 -0.543 -23.147 1.00 87.50 193 TRP A O 1
ATOM 1486 N N . LEU A 1 194 ? -5.273 1.071 -21.589 1.00 89.31 194 LEU A N 1
ATOM 1487 C CA . LEU A 1 194 ? -4.535 2.041 -22.405 1.00 89.31 194 LEU A CA 1
ATOM 1488 C C . LEU A 1 194 ? -3.016 2.006 -22.171 1.00 89.31 194 LEU A C 1
ATOM 1490 O O . LEU A 1 194 ? -2.292 2.871 -22.663 1.00 89.31 194 LEU A O 1
ATOM 1494 N N . GLY A 1 195 ? -2.530 0.997 -21.450 1.00 88.69 195 GLY A N 1
ATOM 1495 C CA . GLY A 1 195 ? -1.143 0.923 -21.014 1.00 88.69 195 GLY A CA 1
ATOM 1496 C C . GLY A 1 195 ? -0.911 1.598 -19.657 1.00 88.69 195 GLY A C 1
ATOM 1497 O O . GLY A 1 195 ? -1.795 2.262 -19.118 1.00 88.69 195 GLY A O 1
ATOM 1498 N N . PRO A 1 196 ? 0.296 1.429 -19.091 1.00 86.56 196 PRO A N 1
ATOM 1499 C CA . PRO A 1 196 ? 0.643 1.909 -17.751 1.00 86.56 196 PRO A CA 1
ATOM 1500 C C . PRO A 1 196 ? 0.736 3.439 -17.652 1.00 86.56 196 PRO A C 1
ATOM 1502 O O . PRO A 1 196 ? 0.677 3.985 -16.554 1.00 86.56 196 PRO A O 1
ATOM 1505 N N . VAL A 1 197 ? 0.909 4.112 -18.793 1.00 87.94 197 VAL A N 1
ATOM 1506 C CA . VAL A 1 197 ? 0.974 5.570 -18.928 1.00 87.94 197 VAL A CA 1
ATOM 1507 C C . VAL A 1 197 ? 0.054 5.958 -20.088 1.00 87.94 197 VAL A C 1
ATOM 1509 O O . VAL A 1 197 ? 0.520 6.112 -21.220 1.00 87.94 197 VAL A O 1
ATOM 1512 N N . PRO A 1 198 ? -1.267 6.016 -19.847 1.00 83.44 198 PRO A N 1
ATOM 1513 C CA . PRO A 1 198 ? -2.230 6.363 -20.879 1.00 83.44 198 PRO A CA 1
ATOM 1514 C C . PRO A 1 198 ? -1.949 7.784 -21.369 1.00 83.44 198 PRO A C 1
ATOM 1516 O O . PRO A 1 198 ? -1.786 8.706 -20.569 1.00 83.44 198 PRO A O 1
ATOM 1519 N N . SER A 1 199 ? -1.880 7.980 -22.686 1.00 79.56 199 SER A N 1
ATOM 1520 C CA . SER A 1 199 ? -1.734 9.327 -23.235 1.00 79.56 199 SER A CA 1
ATOM 1521 C C . SER A 1 199 ? -2.949 10.173 -22.833 1.00 79.56 199 SER A C 1
ATOM 1523 O O . SER A 1 199 ? -4.081 9.705 -23.011 1.00 79.56 199 SER A O 1
ATOM 1525 N N . PRO A 1 200 ? -2.764 11.412 -22.335 1.00 61.59 200 PRO A N 1
ATOM 1526 C CA . PRO A 1 200 ? -3.861 12.367 -22.291 1.00 61.59 200 PRO A CA 1
ATOM 1527 C C . PRO A 1 200 ? -4.327 12.522 -23.742 1.00 61.59 200 PRO A C 1
ATOM 1529 O O . PRO A 1 200 ? -3.537 12.903 -24.598 1.00 61.59 200 PRO A O 1
ATOM 1532 N N . LYS A 1 201 ? -5.541 12.040 -24.021 1.00 52.88 201 LYS A N 1
ATOM 1533 C CA . LYS A 1 201 ? -6.118 11.791 -25.353 1.00 52.88 201 LYS A CA 1
ATOM 1534 C C . LYS A 1 201 ? -5.598 12.728 -26.466 1.00 52.88 201 LYS A C 1
ATOM 1536 O O . LYS A 1 201 ? -5.631 13.944 -26.295 1.00 52.88 201 LYS A O 1
ATOM 1541 N N . MET A 1 202 ? -5.219 12.142 -27.611 1.00 35.34 202 MET A N 1
ATOM 1542 C CA . MET A 1 202 ? -5.408 12.783 -28.927 1.00 35.34 202 MET A CA 1
ATOM 1543 C C . MET A 1 202 ? -6.900 12.929 -29.219 1.00 35.34 202 MET A C 1
ATOM 1545 O O . MET A 1 202 ? -7.656 12.006 -28.819 1.00 35.34 202 MET A O 1
#

Radius of gyration: 17.17 Å; Cα contacts (8 Å, |Δi|>4): 248; chains: 1; bounding box: 44×39×48 Å

Nearest PDB structures (foldseek):
  1yzx-assembly1_B  TM=9.474E-01  e=8.343E-14  Homo sapiens
  1r4w-assembly2_D  TM=9.136E-01  e=1.659E-12  Rattus norvegicus
  3rpp-assembly2_B  TM=8.854E-01  e=6.488E-12  Homo sapiens
  3rpp-assembly1_A  TM=8.850E-01  e=7.593E-12  Homo sapiens
  3kzq-assembly3_D-3  TM=5.808E-01  e=3.648E-02  Vibrio parahaemolyticus

Sequence (202 aa):
AGPAAASPSEGLFKGSSAAGCWHSIAFLGGIMQQTGNKPPAMLPKRGEYMLKDMKRMAKYYQVPVHMSADDFQRILGTSKNSLTAMRFITATDMTNPQYLEPLSREFWMRILNCIVFSQAAQQAGLSAELSQKALEMISSPTVKDRLKETTAEALKYGAFGMPAVVAHYDGKPHLFFGSDRLELLGSIIGEKWLGPVPSPKM